Protein AF-A0A1W9UXM3-F1 (afdb_monomer_lite)

pLDDT: mean 88.88, std 8.88, range [49.41, 97.19]

Sequence (225 aa):
MLKLVVEAPDMARVTALTSLARPGMDYAFFQMLTEQIEKTSGAAREQLIERRNTILRLVEEIDEITKQRAELAEQNLEALLKAEDIPQALKANINAVDDFFVHALEQALSAAQEADDTDDNERLEKLMQVMAVIQELSAPPELAVIEKFIEQVDDEGKLDEVIAAHGEEITPELIDYMTRFLGSAEESLDRLSEEQKAQHMKFQEELLKVYQAVLRFSMKREMGA

Structure (mmCIF, N/CA/C/O backbone):
data_AF-A0A1W9UXM3-F1
#
_entry.id   AF-A0A1W9UXM3-F1
#
loop_
_atom_site.group_PDB
_atom_site.id
_atom_site.type_symbol
_atom_site.label_atom_id
_atom_site.label_alt_id
_atom_site.label_comp_id
_atom_site.label_asym_id
_atom_site.label_entity_id
_atom_site.label_seq_id
_atom_site.pdbx_PDB_ins_code
_atom_site.Cartn_x
_atom_site.Cartn_y
_atom_site.Cartn_z
_atom_site.occupancy
_atom_site.B_iso_or_equiv
_atom_site.auth_seq_id
_atom_site.auth_comp_id
_atom_site.auth_asym_id
_atom_site.auth_atom_id
_atom_site.pdbx_PDB_model_num
ATOM 1 N N . MET A 1 1 ? -13.491 11.707 17.341 1.00 84.44 1 MET A N 1
ATOM 2 C CA . MET A 1 1 ? -14.245 10.455 17.122 1.00 84.44 1 MET A CA 1
ATOM 3 C C . MET A 1 1 ? -15.492 10.345 18.001 1.00 84.44 1 MET A C 1
ATOM 5 O O . MET A 1 1 ? -16.586 10.342 17.455 1.00 84.44 1 MET A O 1
ATOM 9 N N . LEU A 1 2 ? -15.363 10.344 19.338 1.00 89.88 2 LEU A N 1
ATOM 10 C CA . LEU A 1 2 ? -16.490 10.178 20.277 1.00 89.88 2 LEU A CA 1
ATOM 11 C C . LEU A 1 2 ? -17.722 11.042 19.963 1.00 89.88 2 LEU A C 1
ATOM 13 O O . LEU A 1 2 ? -18.831 10.524 19.879 1.00 89.88 2 LEU A O 1
ATOM 17 N N . LYS A 1 3 ? -17.518 12.344 19.734 1.00 92.00 3 LYS A N 1
ATOM 18 C CA . LYS A 1 3 ? -18.600 13.286 19.420 1.00 92.00 3 LYS A CA 1
ATOM 19 C C . LYS A 1 3 ? -19.443 12.839 18.216 1.00 92.00 3 LYS A C 1
ATOM 21 O O . LYS A 1 3 ? -20.662 12.867 18.293 1.00 92.00 3 LYS A O 1
ATOM 26 N N . LEU A 1 4 ? -18.804 12.347 17.152 1.00 91.25 4 LEU A N 1
ATOM 27 C CA . LEU A 1 4 ? -19.487 11.899 15.931 1.00 91.25 4 LEU A CA 1
ATOM 28 C C . LEU A 1 4 ? -20.382 10.679 16.178 1.00 91.25 4 LEU A C 1
ATOM 30 O O . LEU A 1 4 ? -21.442 10.562 15.575 1.00 91.25 4 LEU A O 1
ATOM 34 N N . VAL A 1 5 ? -19.961 9.780 17.068 1.00 90.75 5 VAL A N 1
ATOM 35 C CA . VAL A 1 5 ? -20.720 8.575 17.434 1.00 90.75 5 VAL A CA 1
ATOM 36 C C . VAL A 1 5 ? -21.906 8.916 18.337 1.00 90.75 5 VAL A C 1
ATOM 38 O O . VAL A 1 5 ? -22.998 8.373 18.156 1.00 90.75 5 VAL A O 1
ATOM 41 N N . VAL A 1 6 ? -21.695 9.821 19.297 1.00 91.12 6 VAL A N 1
ATOM 42 C CA . VAL A 1 6 ? -22.727 10.293 20.231 1.00 91.12 6 VAL A CA 1
ATOM 43 C C . VAL A 1 6 ? -23.806 11.093 19.499 1.00 91.12 6 VAL A C 1
ATOM 45 O O . VAL A 1 6 ? -24.989 10.887 19.744 1.00 91.12 6 VAL A O 1
ATOM 48 N N . GLU A 1 7 ? -23.409 11.969 18.575 1.00 93.44 7 GLU A N 1
ATOM 49 C CA . GLU A 1 7 ? -24.314 12.838 17.809 1.00 93.44 7 GLU A CA 1
ATOM 50 C C . GLU A 1 7 ? -24.879 12.171 16.544 1.00 93.44 7 GLU A C 1
ATOM 52 O O . GLU A 1 7 ? -25.658 12.787 15.817 1.00 93.44 7 GLU A O 1
ATOM 57 N N . ALA A 1 8 ? -24.500 10.923 16.247 1.00 93.38 8 ALA A N 1
ATOM 58 C CA . ALA A 1 8 ? -24.971 10.242 15.047 1.00 93.38 8 ALA A CA 1
ATOM 59 C C . ALA A 1 8 ? -26.510 10.095 15.069 1.00 93.38 8 ALA A C 1
ATOM 61 O O . ALA A 1 8 ? -27.053 9.554 16.037 1.00 93.38 8 ALA A O 1
ATOM 62 N N . PRO A 1 9 ? -27.222 10.510 14.004 1.00 92.19 9 PRO A N 1
ATOM 63 C CA . PRO A 1 9 ? -28.684 10.580 13.991 1.00 92.19 9 PRO A CA 1
ATOM 64 C C . PRO A 1 9 ? -29.365 9.215 14.147 1.00 92.19 9 PRO A C 1
ATOM 66 O O . PRO A 1 9 ? -30.472 9.141 14.669 1.00 92.19 9 PRO A O 1
ATOM 69 N N . ASP A 1 10 ? -28.697 8.135 13.740 1.00 94.56 10 ASP A N 1
ATOM 70 C CA . ASP A 1 10 ? -29.223 6.772 13.765 1.00 94.56 10 ASP A CA 1
ATOM 71 C C . ASP A 1 10 ? -28.095 5.724 13.876 1.00 94.56 10 ASP A C 1
ATOM 73 O O . ASP A 1 10 ? -26.900 6.043 13.850 1.00 94.56 10 ASP A O 1
ATOM 77 N N . MET A 1 11 ? -28.487 4.452 14.007 1.00 94.75 11 MET A N 1
ATOM 78 C CA . MET A 1 11 ? -27.567 3.311 14.091 1.00 94.75 11 MET A CA 1
ATOM 79 C C . MET A 1 11 ? -26.856 2.996 12.768 1.00 94.75 11 MET A C 1
ATOM 81 O O . MET A 1 11 ? -25.756 2.434 12.787 1.00 94.75 11 MET A O 1
ATOM 85 N N . ALA A 1 12 ? -27.426 3.382 11.622 1.00 94.94 12 ALA A N 1
ATOM 86 C CA . ALA A 1 12 ? -26.774 3.202 10.326 1.00 94.94 12 ALA A CA 1
ATOM 87 C C . ALA A 1 12 ? -25.536 4.103 10.224 1.00 94.94 12 ALA A C 1
ATOM 89 O O . ALA A 1 12 ? -24.463 3.647 9.827 1.00 94.94 12 ALA A O 1
ATOM 90 N N . ARG A 1 13 ? -25.636 5.354 10.693 1.00 95.06 13 ARG A N 1
ATOM 91 C CA . ARG A 1 13 ? -24.489 6.257 10.802 1.00 95.06 13 ARG A CA 1
ATOM 92 C C . ARG A 1 13 ? -23.438 5.718 11.767 1.00 95.06 13 ARG A C 1
ATOM 94 O O . ARG A 1 13 ? -22.257 5.817 11.455 1.00 95.06 13 ARG A O 1
ATOM 101 N N . VAL A 1 14 ? -23.832 5.149 12.907 1.00 95.81 14 VAL A N 1
ATOM 102 C CA . VAL A 1 14 ? -22.881 4.542 13.861 1.00 95.81 14 VAL A CA 1
ATOM 103 C C . VAL A 1 14 ? -22.123 3.388 13.220 1.00 95.81 14 VAL A C 1
ATOM 105 O O . VAL A 1 14 ? -20.902 3.322 13.342 1.00 95.81 14 VAL A O 1
ATOM 108 N N . THR A 1 15 ? -22.826 2.526 12.488 1.00 95.12 15 THR A N 1
ATOM 109 C CA . THR A 1 15 ? -22.224 1.406 11.756 1.00 95.12 15 THR A CA 1
ATOM 110 C C . THR A 1 15 ? -21.218 1.912 10.723 1.00 95.12 15 THR A C 1
ATOM 112 O O . THR A 1 15 ? -20.058 1.519 10.762 1.00 95.12 15 THR A O 1
ATOM 115 N N . ALA A 1 16 ? -21.614 2.869 9.878 1.00 93.44 16 ALA A N 1
ATOM 116 C CA . ALA A 1 16 ? -20.730 3.449 8.867 1.00 93.44 16 ALA A CA 1
ATOM 117 C C . ALA A 1 16 ? -19.491 4.131 9.479 1.00 93.44 16 ALA A C 1
ATOM 119 O O . ALA A 1 16 ? -18.377 3.947 8.995 1.00 93.44 16 ALA A O 1
ATOM 120 N N . LEU A 1 17 ? -19.667 4.892 10.566 1.00 94.56 17 LEU A N 1
ATOM 121 C CA . LEU A 1 17 ? -18.554 5.511 11.294 1.00 94.56 17 LEU A CA 1
ATOM 122 C C . LEU A 1 17 ? -17.609 4.463 11.894 1.00 94.56 17 LEU A C 1
ATOM 124 O O . LEU A 1 17 ? -16.403 4.692 11.925 1.00 94.56 17 LEU A O 1
ATOM 128 N N . THR A 1 18 ? -18.146 3.333 12.356 1.00 94.94 18 THR A N 1
ATOM 129 C CA . THR A 1 18 ? -17.350 2.229 12.905 1.00 94.94 18 THR A CA 1
ATOM 130 C C . THR A 1 18 ? -16.492 1.583 11.835 1.00 94.94 18 THR A C 1
ATOM 132 O O . THR A 1 18 ? -15.294 1.444 12.042 1.00 94.94 18 THR A O 1
ATOM 135 N N . SER A 1 19 ? -17.064 1.278 10.670 1.00 90.81 19 SER A N 1
ATOM 136 C CA . SER A 1 19 ? -16.316 0.685 9.559 1.00 90.81 19 SER A CA 1
ATOM 137 C C . SER A 1 19 ? -15.222 1.606 9.014 1.00 90.81 19 SER A C 1
ATOM 139 O O . SER A 1 19 ? -14.129 1.141 8.720 1.00 90.81 19 SER A O 1
ATOM 141 N N . LEU A 1 20 ? -15.488 2.911 8.901 1.00 91.25 20 LEU A N 1
ATOM 142 C CA . LEU A 1 20 ? -14.552 3.859 8.281 1.00 91.25 20 LEU A CA 1
ATOM 143 C C . LEU A 1 20 ? -13.438 4.335 9.214 1.00 91.25 20 LEU A C 1
ATOM 145 O O . LEU A 1 20 ? -12.340 4.640 8.764 1.00 91.25 20 LEU A O 1
ATOM 149 N N . ALA A 1 21 ? -13.726 4.458 10.507 1.00 91.69 21 ALA A N 1
ATOM 150 C CA . ALA A 1 21 ? -12.800 5.035 11.477 1.00 91.69 21 ALA A CA 1
ATOM 151 C C . ALA A 1 21 ? -12.468 4.045 12.594 1.00 91.69 21 ALA A C 1
ATOM 153 O O . ALA A 1 21 ? -12.214 4.427 13.740 1.00 91.69 21 ALA A O 1
ATOM 154 N N . ARG A 1 22 ? -12.439 2.763 12.225 1.00 92.44 22 ARG A N 1
ATOM 155 C CA . ARG A 1 22 ? -12.105 1.661 13.110 1.00 92.44 22 ARG A CA 1
ATOM 156 C C . ARG A 1 22 ? -10.774 1.839 13.863 1.00 92.44 22 ARG A C 1
ATOM 158 O O . ARG A 1 22 ? -10.787 1.615 15.074 1.00 92.44 22 ARG A O 1
ATOM 165 N N . PRO A 1 23 ? -9.669 2.305 13.239 1.00 91.00 23 PRO A N 1
ATOM 166 C CA . PRO A 1 23 ? -8.403 2.509 13.951 1.00 91.00 23 PRO A CA 1
ATOM 167 C C . PRO A 1 23 ? -8.496 3.480 15.139 1.00 91.00 23 PRO A C 1
ATOM 169 O O . PRO A 1 23 ? -7.692 3.406 16.058 1.00 91.00 23 PRO A O 1
ATOM 172 N N . GLY A 1 24 ? -9.486 4.383 15.148 1.00 90.81 24 GLY A N 1
ATOM 173 C CA . GLY A 1 24 ? -9.720 5.334 16.240 1.00 90.81 24 GLY A CA 1
ATOM 174 C C . GLY A 1 24 ? -10.672 4.836 17.334 1.00 90.81 24 GLY A C 1
ATOM 175 O O . GLY A 1 24 ? -11.073 5.631 18.185 1.00 90.81 24 GLY A O 1
ATOM 176 N N . MET A 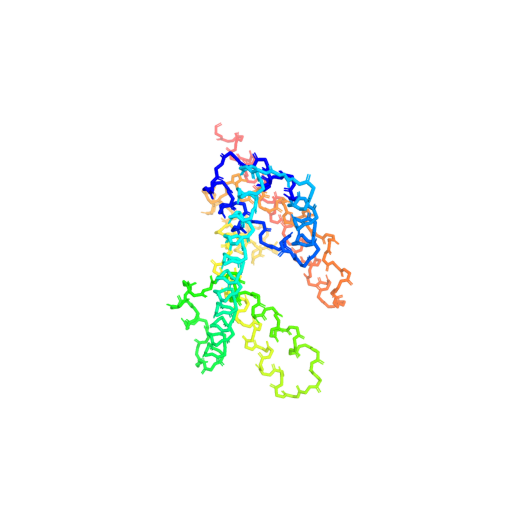1 25 ? -11.093 3.570 17.285 1.00 92.94 25 MET A N 1
ATOM 177 C CA . MET A 1 25 ? -11.976 2.929 18.265 1.00 92.94 25 MET A CA 1
ATOM 178 C C . MET A 1 25 ? -11.187 1.964 19.148 1.00 92.94 25 MET A C 1
ATOM 180 O O . MET A 1 25 ? -11.426 0.758 19.172 1.00 92.94 25 MET A O 1
ATOM 184 N N . ASP A 1 26 ? -10.207 2.525 19.842 1.00 93.56 26 ASP A N 1
ATOM 185 C CA . ASP A 1 26 ? -9.322 1.828 20.763 1.00 93.56 26 ASP A CA 1
ATOM 186 C C . ASP A 1 26 ? -9.891 1.787 22.195 1.00 93.56 26 ASP A C 1
ATOM 188 O O . ASP A 1 26 ? -11.014 2.218 22.482 1.00 93.56 26 ASP A O 1
ATOM 192 N N . TYR A 1 27 ? -9.094 1.274 23.131 1.00 93.12 27 TYR A N 1
ATOM 193 C CA . TYR A 1 27 ? -9.457 1.237 24.547 1.00 93.12 27 TYR A CA 1
ATOM 194 C C . TYR A 1 27 ? -9.823 2.625 25.103 1.00 93.12 27 TYR A C 1
ATOM 196 O O . TYR A 1 27 ? -10.803 2.759 25.842 1.00 93.12 27 TYR A O 1
ATOM 204 N N . ALA A 1 28 ? -9.081 3.670 24.721 1.00 94.31 28 ALA A N 1
ATOM 205 C CA . ALA A 1 28 ? -9.325 5.029 25.193 1.00 94.31 28 ALA A CA 1
ATOM 206 C C . ALA A 1 28 ? -10.681 5.557 24.701 1.00 94.31 28 ALA A C 1
ATOM 208 O O . ALA A 1 28 ? -11.439 6.140 25.480 1.00 94.31 28 ALA A O 1
ATOM 209 N N . PHE A 1 29 ? -11.045 5.286 23.445 1.00 96.56 29 PHE A N 1
ATOM 210 C CA . PHE A 1 29 ? -12.369 5.603 22.912 1.00 96.56 29 PHE A CA 1
ATOM 211 C C . PHE A 1 29 ? -13.494 4.966 23.743 1.00 96.56 29 PHE A C 1
ATOM 213 O O . PHE A 1 29 ? -14.447 5.656 24.124 1.00 96.56 29 PHE A O 1
ATOM 220 N N . PHE A 1 30 ? -13.386 3.673 24.063 1.00 96.12 30 PHE A N 1
ATOM 221 C CA . PHE A 1 30 ? -14.409 2.970 24.845 1.00 96.12 30 PHE A CA 1
ATOM 222 C C . PHE A 1 30 ? -14.482 3.439 26.297 1.00 96.12 30 PHE A C 1
ATOM 224 O O . PHE A 1 30 ? -15.580 3.490 26.866 1.00 96.12 30 PHE A O 1
ATOM 231 N N . GLN A 1 31 ? -13.353 3.837 26.883 1.00 96.31 31 GLN A N 1
ATOM 232 C CA . GLN A 1 31 ? -13.332 4.469 28.196 1.00 96.31 31 GLN A CA 1
ATOM 233 C C . GLN A 1 31 ? -14.121 5.784 28.174 1.00 96.31 31 GLN A C 1
ATOM 235 O O . GLN A 1 31 ? -15.047 5.960 28.965 1.00 96.31 31 GLN A O 1
ATOM 240 N N . MET A 1 32 ? -13.844 6.671 27.214 1.00 96.75 32 MET A N 1
ATOM 241 C CA . MET A 1 32 ? -14.556 7.949 27.112 1.00 96.75 32 MET A CA 1
ATOM 242 C C . MET A 1 32 ? -16.055 7.765 26.818 1.00 96.75 32 MET A C 1
ATOM 244 O O . MET A 1 32 ? -16.890 8.502 27.345 1.00 96.75 32 MET A O 1
ATOM 248 N N . LEU A 1 33 ? -16.421 6.777 25.994 1.00 95.94 33 LEU A N 1
ATOM 249 C CA . LEU A 1 33 ? -17.823 6.441 25.734 1.00 95.94 33 LEU A CA 1
ATOM 250 C C . LEU A 1 33 ? -18.525 5.931 26.999 1.00 95.94 33 LEU A C 1
ATOM 252 O O . LEU A 1 33 ? -19.677 6.285 27.249 1.00 95.94 33 LEU A O 1
ATOM 256 N N . THR A 1 34 ? -17.827 5.149 27.820 1.00 96.38 34 THR A N 1
ATOM 257 C CA . THR A 1 34 ? -18.344 4.667 29.106 1.00 96.38 34 THR A CA 1
ATOM 258 C C . THR A 1 34 ? -18.573 5.822 30.078 1.00 96.38 34 THR A C 1
ATOM 260 O O . THR A 1 34 ? -19.667 5.939 30.628 1.00 96.38 34 THR A O 1
ATOM 263 N N . GLU A 1 35 ? -17.619 6.744 30.206 1.00 96.81 35 GLU A N 1
ATOM 264 C CA . GLU A 1 35 ? -17.790 7.950 31.025 1.00 96.81 35 GLU A CA 1
ATOM 265 C C . GLU A 1 35 ? -18.978 8.809 30.558 1.00 96.81 35 GLU A C 1
ATOM 267 O O . GLU A 1 35 ? -19.715 9.370 31.372 1.00 96.81 35 GLU A O 1
ATOM 272 N N . GLN A 1 36 ? -19.197 8.915 29.243 1.00 95.44 36 GLN A N 1
ATOM 273 C CA . GLN A 1 36 ? -20.341 9.641 28.690 1.00 95.44 36 GLN A CA 1
ATOM 274 C C . GLN A 1 36 ? -21.674 8.953 29.026 1.00 95.44 36 GLN A C 1
ATOM 276 O O . GLN A 1 36 ? -22.654 9.631 29.345 1.00 95.44 36 GLN A O 1
ATOM 281 N N . ILE A 1 37 ? -21.717 7.618 28.986 1.00 96.44 37 ILE A N 1
ATOM 282 C CA . ILE A 1 37 ? -22.884 6.823 29.392 1.00 96.44 37 ILE A CA 1
ATOM 283 C C . ILE A 1 37 ? -23.204 7.054 30.872 1.00 96.44 37 ILE A C 1
ATOM 285 O O . ILE A 1 37 ? -24.370 7.229 31.215 1.00 96.44 37 ILE A O 1
ATOM 289 N N . GLU A 1 38 ? -22.197 7.079 31.746 1.00 96.06 38 GLU A N 1
ATOM 290 C CA . GLU A 1 38 ? -22.381 7.298 33.188 1.00 96.06 38 GLU A CA 1
ATOM 291 C C . GLU A 1 38 ? -22.916 8.696 33.518 1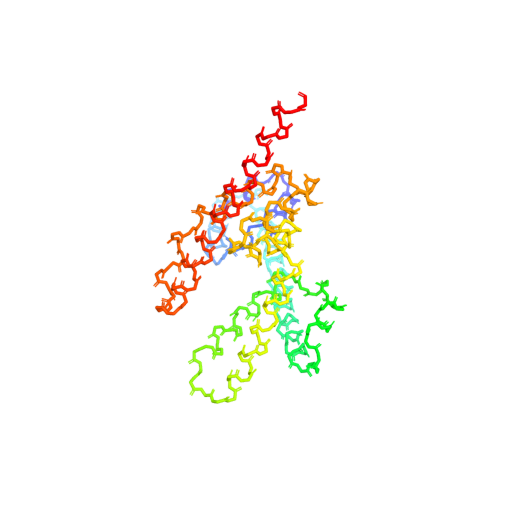.00 96.06 38 GLU A C 1
ATOM 293 O O . GLU A 1 38 ? -23.719 8.853 34.436 1.00 96.06 38 GLU A O 1
ATOM 298 N N . LYS A 1 39 ? -22.526 9.705 32.731 1.00 95.88 39 LYS A N 1
ATOM 299 C CA . LYS A 1 39 ? -23.012 11.091 32.854 1.00 95.88 39 LYS A CA 1
ATOM 300 C C . LYS A 1 39 ? -24.406 11.306 32.248 1.00 95.88 39 LYS A C 1
ATOM 302 O O . LYS A 1 39 ? -24.981 12.380 32.413 1.00 95.88 39 LYS A O 1
ATOM 307 N N . THR A 1 40 ? -24.953 10.312 31.546 1.00 95.31 40 THR A N 1
ATOM 308 C CA . THR A 1 40 ? -26.245 10.388 30.845 1.00 95.31 40 THR A CA 1
ATOM 309 C C . THR A 1 40 ? -27.298 9.541 31.568 1.00 95.31 40 THR A C 1
ATOM 311 O O . THR A 1 40 ? -26.983 8.571 32.251 1.00 95.31 40 THR A O 1
ATOM 314 N N . SER A 1 41 ? -28.581 9.887 31.458 1.00 94.31 41 SER A N 1
ATOM 315 C CA . SER A 1 41 ? -29.682 9.161 32.115 1.00 94.31 41 SER A CA 1
ATOM 316 C C . SER A 1 41 ? -30.895 8.991 31.197 1.00 94.31 41 SER A C 1
ATOM 318 O O . SER A 1 41 ? -31.027 9.689 30.193 1.00 94.31 41 SER A O 1
ATOM 320 N N . GLY A 1 42 ? -31.783 8.053 31.541 1.00 94.69 42 GLY A N 1
ATOM 321 C CA . GLY A 1 42 ? -33.008 7.767 30.784 1.00 94.69 42 GLY A CA 1
ATOM 322 C C . GLY A 1 42 ? -32.749 7.195 29.386 1.00 94.69 42 GLY A C 1
ATOM 323 O O . GLY A 1 42 ? -31.724 6.558 29.149 1.00 94.69 42 GLY A O 1
ATOM 324 N N . ALA A 1 43 ? -33.662 7.459 28.448 1.00 92.25 43 ALA A N 1
ATOM 325 C CA . ALA A 1 43 ? -33.616 6.918 27.084 1.00 92.25 43 ALA A CA 1
ATOM 326 C C . ALA A 1 43 ? -32.311 7.245 26.330 1.00 92.25 43 ALA A C 1
ATOM 328 O O . ALA A 1 43 ? -31.809 6.427 25.565 1.00 92.25 43 ALA A O 1
ATOM 329 N N . ALA A 1 44 ? -31.712 8.414 26.582 1.00 92.44 44 ALA A N 1
ATOM 330 C CA . ALA A 1 44 ? -30.430 8.783 25.980 1.00 92.44 44 ALA A CA 1
ATOM 331 C C . ALA A 1 44 ? -29.281 7.870 26.451 1.00 92.44 44 ALA A C 1
ATOM 333 O O . ALA A 1 44 ? -28.388 7.540 25.673 1.00 92.44 44 ALA A O 1
ATOM 334 N N . ARG A 1 45 ? -29.315 7.414 27.712 1.00 95.88 45 ARG A N 1
ATOM 335 C CA . ARG A 1 45 ? -28.335 6.456 28.243 1.00 95.88 45 ARG A CA 1
ATOM 336 C C . ARG A 1 45 ? -28.483 5.097 27.566 1.00 95.88 45 ARG A C 1
ATOM 338 O O . ARG A 1 45 ? -27.480 4.500 27.189 1.00 95.88 45 ARG A O 1
ATOM 345 N N . GLU A 1 46 ? -29.716 4.627 27.404 1.00 95.88 46 GLU A N 1
ATOM 346 C CA . GLU A 1 46 ? -30.015 3.353 26.739 1.00 95.88 46 GLU A CA 1
ATOM 347 C C . GLU A 1 46 ? -29.528 3.356 25.285 1.00 95.88 46 GLU A C 1
ATOM 349 O O . GLU A 1 46 ? -28.834 2.427 24.875 1.00 95.88 46 GLU A O 1
ATOM 354 N N . GLN A 1 47 ? -29.764 4.448 24.550 1.00 94.38 47 GLN A N 1
ATOM 355 C CA . GLN A 1 47 ? -29.248 4.618 23.188 1.00 94.38 47 GLN A CA 1
ATOM 356 C C . GLN A 1 47 ? -27.716 4.571 23.127 1.00 94.38 47 GLN A C 1
ATOM 358 O O . GLN A 1 47 ? -27.151 3.943 22.236 1.00 94.38 47 GLN A O 1
ATOM 363 N N . LEU A 1 48 ? -27.010 5.216 24.061 1.00 96.50 48 LEU A N 1
ATOM 364 C CA . LEU A 1 48 ? -25.543 5.167 24.086 1.00 96.50 48 LEU A CA 1
ATOM 365 C C . LEU A 1 48 ? -25.007 3.767 24.421 1.00 96.50 48 LEU A C 1
ATOM 367 O O . LEU A 1 48 ? -23.981 3.361 23.873 1.00 96.50 48 LEU A O 1
ATOM 371 N N . ILE A 1 49 ? -25.702 3.015 25.279 1.00 96.81 49 ILE A N 1
ATOM 372 C CA . ILE A 1 49 ? -25.366 1.617 25.581 1.00 96.81 49 ILE A CA 1
ATOM 373 C C . ILE A 1 49 ? -25.544 0.742 24.335 1.00 96.81 49 ILE A C 1
ATOM 375 O O . ILE A 1 49 ? -24.654 -0.046 24.014 1.00 96.81 49 ILE A O 1
ATOM 379 N N . GLU A 1 50 ? -26.649 0.902 23.606 1.00 96.44 50 GLU A N 1
ATOM 380 C CA . GLU A 1 50 ? -26.907 0.180 22.354 1.00 96.44 50 GLU A CA 1
ATOM 381 C C . GLU A 1 50 ? -25.831 0.471 21.299 1.00 96.44 50 GLU A C 1
ATOM 383 O O . GLU A 1 50 ? -25.287 -0.450 20.678 1.00 96.44 50 GLU A O 1
ATOM 388 N N . ARG A 1 51 ? -25.452 1.747 21.156 1.00 96.69 51 ARG A N 1
ATOM 389 C CA . ARG A 1 51 ? -24.355 2.173 20.278 1.00 96.69 51 ARG A CA 1
ATOM 390 C C . ARG A 1 51 ? -23.046 1.513 20.669 1.00 96.69 51 ARG A C 1
ATOM 392 O O . ARG A 1 51 ? -22.418 0.904 19.813 1.00 96.69 51 ARG A O 1
ATOM 399 N N . ARG A 1 52 ? -22.656 1.569 21.948 1.00 97.19 52 ARG A N 1
ATOM 400 C CA . ARG A 1 52 ? -21.428 0.926 22.443 1.00 97.19 52 ARG A CA 1
ATOM 401 C C . ARG A 1 52 ? -21.400 -0.563 22.111 1.00 97.19 52 ARG A C 1
ATOM 403 O O . ARG A 1 52 ? -20.397 -1.039 21.596 1.00 97.19 52 ARG A O 1
ATOM 410 N N . ASN A 1 53 ? -22.485 -1.283 22.388 1.00 96.50 53 ASN A N 1
ATOM 411 C CA . ASN A 1 53 ? -22.554 -2.723 22.137 1.00 96.50 53 ASN A CA 1
ATOM 412 C C . ASN A 1 53 ? -22.451 -3.035 20.635 1.00 96.50 53 ASN A C 1
ATOM 414 O O . ASN A 1 53 ? -21.778 -3.983 20.243 1.00 96.50 53 ASN A O 1
ATOM 418 N N . THR A 1 54 ? -23.079 -2.213 19.792 1.00 95.69 54 THR A N 1
ATOM 419 C CA . THR A 1 54 ? -22.976 -2.345 18.333 1.00 95.69 54 THR A CA 1
ATOM 420 C C . THR A 1 54 ? -21.560 -2.080 17.844 1.00 95.69 54 THR A C 1
ATOM 422 O O . THR A 1 54 ? -21.049 -2.843 17.033 1.00 95.69 54 THR A O 1
ATOM 425 N N . ILE A 1 55 ? -20.921 -1.030 18.359 1.00 96.50 55 ILE A N 1
ATOM 426 C CA . ILE A 1 55 ? -19.549 -0.678 18.002 1.00 96.50 55 ILE A CA 1
ATOM 427 C C . ILE A 1 55 ? -18.595 -1.795 18.415 1.00 96.50 55 ILE A C 1
ATOM 429 O O . ILE A 1 55 ? -17.808 -2.210 17.583 1.00 96.50 55 ILE A O 1
ATOM 433 N N . LEU A 1 56 ? -18.697 -2.324 19.642 1.00 95.94 56 LEU A N 1
ATOM 434 C CA . LEU A 1 56 ? -17.864 -3.445 20.104 1.00 95.94 56 LEU A CA 1
ATOM 435 C C . LEU A 1 56 ? -17.967 -4.653 19.169 1.00 95.94 56 LEU A C 1
ATOM 437 O O . LEU A 1 56 ? -16.951 -5.143 18.693 1.00 95.94 56 LEU A O 1
ATOM 441 N N . ARG A 1 57 ? -19.192 -5.069 18.829 1.00 95.88 57 ARG A N 1
ATOM 442 C CA . ARG A 1 57 ? -19.419 -6.190 17.909 1.00 95.88 57 ARG A CA 1
ATOM 443 C C . ARG A 1 57 ? -18.804 -5.944 16.529 1.00 95.88 57 ARG A C 1
ATOM 445 O O . ARG A 1 57 ? -18.172 -6.832 15.975 1.00 95.88 57 ARG A O 1
ATOM 452 N N . LEU A 1 58 ? -19.007 -4.753 15.964 1.00 95.94 58 LEU A N 1
ATOM 453 C CA . LEU A 1 58 ? -18.458 -4.404 14.650 1.00 95.94 58 LEU A CA 1
ATOM 454 C C . LEU A 1 58 ? -16.932 -4.293 14.680 1.00 95.94 58 LEU A C 1
ATOM 456 O O . LEU A 1 58 ? -16.274 -4.669 13.722 1.00 95.94 58 LEU A O 1
ATOM 460 N N . VAL A 1 59 ? -16.373 -3.777 15.773 1.00 95.38 59 VAL A N 1
ATOM 461 C CA . VAL A 1 59 ? -14.932 -3.703 16.012 1.00 95.38 59 VAL A CA 1
ATOM 462 C C . VAL A 1 59 ? -14.326 -5.102 15.969 1.00 95.38 59 VAL A C 1
ATOM 464 O O . VAL A 1 59 ? -13.404 -5.310 15.185 1.00 95.38 59 VAL A O 1
ATOM 467 N N . GLU A 1 60 ? -14.892 -6.046 16.722 1.00 95.12 60 GLU A N 1
ATOM 468 C CA . GLU A 1 60 ? -14.467 -7.451 16.738 1.00 95.12 60 GLU A CA 1
ATOM 469 C C . GLU A 1 60 ? -14.594 -8.108 15.353 1.00 95.12 60 GLU A C 1
ATOM 471 O O . GLU A 1 60 ? -13.664 -8.762 14.892 1.00 95.12 60 GLU A O 1
ATOM 476 N N . GLU A 1 61 ? -15.713 -7.895 14.655 1.00 95.38 61 GLU A N 1
ATOM 477 C CA . GLU A 1 61 ? -15.950 -8.443 13.312 1.00 95.38 61 GLU A CA 1
ATOM 478 C C . GLU A 1 61 ? -14.939 -7.912 12.285 1.00 95.38 61 GLU A C 1
ATOM 480 O O . GLU A 1 61 ? -14.363 -8.682 11.518 1.00 95.38 61 GLU A O 1
ATOM 485 N N . ILE A 1 62 ? -14.679 -6.601 12.293 1.00 94.50 62 ILE A N 1
ATOM 486 C CA . ILE A 1 62 ? -13.697 -5.980 11.398 1.00 94.50 62 ILE A CA 1
ATOM 487 C C . ILE A 1 62 ? -12.284 -6.469 11.721 1.00 94.50 62 ILE A C 1
ATOM 489 O O . ILE A 1 62 ? -11.521 -6.724 10.792 1.00 94.50 62 ILE A O 1
ATOM 493 N N . ASP A 1 63 ? -11.930 -6.609 13.002 1.00 94.50 63 ASP A N 1
ATOM 494 C CA . ASP A 1 63 ? -10.621 -7.140 13.404 1.00 94.50 63 ASP A CA 1
ATOM 495 C C . ASP A 1 63 ? -10.402 -8.543 12.874 1.00 94.50 63 ASP A C 1
ATOM 497 O O . ASP A 1 63 ? -9.365 -8.822 12.277 1.00 94.50 63 ASP A O 1
ATOM 501 N N . GLU A 1 64 ? -11.389 -9.411 13.068 1.00 95.81 64 GLU A N 1
ATOM 502 C CA . GLU A 1 64 ? -11.291 -10.801 12.656 1.00 95.81 64 GLU A CA 1
ATOM 503 C C . GLU A 1 64 ? -11.155 -10.910 11.133 1.00 95.81 64 GLU A C 1
ATOM 505 O O . GLU A 1 64 ? -10.266 -11.601 10.640 1.00 95.81 64 GLU A O 1
ATOM 510 N N . ILE A 1 65 ? -11.961 -10.159 10.374 1.00 93.44 65 ILE A N 1
ATOM 511 C CA . ILE A 1 65 ? -11.853 -10.118 8.909 1.00 93.44 65 ILE A CA 1
ATOM 512 C C . ILE A 1 65 ? -10.485 -9.579 8.480 1.00 93.44 65 ILE A C 1
ATOM 514 O O . ILE A 1 65 ? -9.848 -10.153 7.601 1.00 93.44 65 ILE A O 1
ATOM 518 N N . THR A 1 66 ? -10.017 -8.492 9.095 1.00 92.81 66 THR A N 1
ATOM 519 C CA . THR A 1 66 ? -8.720 -7.876 8.771 1.00 92.81 66 THR A CA 1
ATOM 520 C C . THR A 1 66 ? -7.581 -8.859 9.017 1.00 92.81 66 THR A C 1
ATOM 522 O O . THR A 1 66 ? -6.716 -9.029 8.160 1.00 92.81 66 THR A O 1
ATOM 525 N N . LYS A 1 67 ? -7.618 -9.564 10.150 1.00 93.94 67 LYS A N 1
ATOM 526 C CA . LYS A 1 67 ? -6.641 -10.591 10.501 1.00 93.94 67 LYS A CA 1
ATOM 527 C C . LYS A 1 67 ? -6.655 -11.747 9.502 1.00 93.94 67 LYS A C 1
ATOM 529 O O . LYS A 1 67 ? -5.605 -12.103 8.980 1.00 93.94 67 LYS A O 1
ATOM 534 N N . GLN A 1 68 ? -7.830 -12.285 9.176 1.00 95.75 68 GLN A N 1
ATOM 535 C CA . GLN A 1 68 ? -7.961 -13.367 8.193 1.00 95.75 68 GLN A CA 1
ATOM 536 C C . GLN A 1 68 ? -7.447 -12.956 6.809 1.00 95.75 68 GLN A C 1
ATOM 538 O O . GLN A 1 68 ? -6.849 -13.762 6.101 1.00 95.75 68 GLN A O 1
ATOM 543 N N . ARG A 1 69 ? -7.670 -11.699 6.411 1.00 94.88 69 ARG A N 1
ATOM 544 C CA . ARG A 1 69 ? -7.192 -11.157 5.133 1.00 94.88 69 ARG A CA 1
ATOM 545 C C . ARG A 1 69 ? -5.674 -11.006 5.114 1.00 94.88 69 ARG A C 1
ATOM 547 O O . ARG A 1 69 ? -5.070 -11.371 4.111 1.00 94.88 69 ARG A O 1
ATOM 554 N N . ALA A 1 70 ? -5.072 -10.548 6.211 1.00 93.75 70 ALA A N 1
ATOM 555 C CA . ALA A 1 70 ? -3.620 -10.497 6.361 1.00 93.75 70 ALA A CA 1
ATOM 556 C C . ALA A 1 70 ? -2.994 -11.902 6.306 1.00 93.75 70 ALA A C 1
ATOM 558 O O . ALA A 1 70 ? -2.093 -12.140 5.509 1.00 93.75 70 ALA A O 1
ATOM 559 N N . GLU A 1 71 ? -3.538 -12.865 7.056 1.00 95.75 71 GLU A N 1
ATOM 560 C CA . GLU A 1 71 ? -3.059 -14.255 7.043 1.00 95.75 71 GLU A CA 1
ATOM 561 C C . GLU A 1 71 ? -3.188 -14.897 5.652 1.00 95.75 71 GLU A C 1
ATOM 563 O O . GLU A 1 71 ? -2.291 -15.608 5.199 1.00 95.75 71 GLU A O 1
ATOM 568 N N . LEU A 1 72 ? -4.295 -14.643 4.947 1.00 95.06 72 LEU A N 1
ATOM 569 C CA . LEU A 1 72 ? -4.487 -15.131 3.583 1.00 95.06 72 LEU A CA 1
ATOM 570 C C . LEU A 1 72 ? -3.497 -14.488 2.602 1.00 95.06 72 LEU A C 1
ATOM 572 O O . LEU A 1 72 ? -2.991 -15.173 1.716 1.00 95.06 72 LEU A O 1
ATOM 576 N N . ALA A 1 73 ? -3.215 -13.194 2.749 1.00 95.88 73 ALA A N 1
ATOM 577 C CA . ALA A 1 73 ? -2.238 -12.489 1.927 1.00 95.88 73 ALA A CA 1
ATOM 578 C C . ALA A 1 73 ? -0.825 -13.064 2.102 1.00 95.88 73 ALA A C 1
ATOM 580 O O . ALA A 1 73 ? -0.166 -13.363 1.106 1.00 95.88 73 ALA A O 1
ATOM 581 N N . GLU A 1 74 ? -0.399 -13.310 3.343 1.00 95.31 74 GLU A N 1
ATOM 582 C CA . GLU A 1 74 ? 0.869 -13.985 3.643 1.00 95.31 74 GLU A CA 1
ATOM 583 C C . GLU A 1 74 ? 0.923 -15.386 3.017 1.00 95.31 74 GLU A C 1
ATOM 585 O O . GLU A 1 74 ? 1.892 -15.738 2.347 1.00 95.31 74 GLU A O 1
ATOM 590 N N . GLN A 1 75 ? -0.143 -16.179 3.158 1.00 95.25 75 GLN A N 1
ATOM 591 C CA . GLN A 1 75 ? -0.217 -17.517 2.559 1.00 95.25 75 GLN A CA 1
ATOM 592 C C . GLN A 1 75 ? -0.147 -17.482 1.030 1.00 95.25 75 GLN A C 1
ATOM 594 O O . GLN A 1 75 ? 0.524 -18.322 0.425 1.00 95.25 75 GLN A O 1
ATOM 599 N N . ASN A 1 76 ? -0.824 -16.521 0.400 1.00 94.94 76 ASN A N 1
ATOM 600 C CA . ASN A 1 76 ? -0.790 -16.337 -1.047 1.00 94.94 76 ASN A CA 1
ATOM 601 C C . ASN A 1 76 ? 0.611 -15.949 -1.522 1.00 94.94 76 ASN A C 1
ATOM 603 O O . ASN A 1 76 ? 1.075 -16.483 -2.529 1.00 94.94 76 ASN A O 1
ATOM 607 N N . LEU A 1 77 ? 1.298 -15.066 -0.792 1.00 95.88 77 LEU A N 1
ATOM 608 C CA . LEU A 1 77 ? 2.680 -14.700 -1.084 1.00 95.88 77 LEU A CA 1
ATOM 609 C C . LEU A 1 77 ? 3.604 -15.920 -0.973 1.00 95.88 77 LEU A C 1
ATOM 611 O O . LEU A 1 77 ? 4.337 -16.220 -1.911 1.00 95.88 77 LEU A O 1
ATOM 615 N N . GLU A 1 78 ? 3.515 -16.691 0.112 1.00 94.62 78 GLU A N 1
ATOM 616 C CA . GLU A 1 78 ? 4.307 -17.917 0.284 1.00 94.62 78 GLU A CA 1
ATOM 617 C C . GLU A 1 78 ? 4.029 -18.974 -0.790 1.00 94.62 78 GLU A C 1
ATOM 619 O O . GLU A 1 78 ? 4.927 -19.718 -1.193 1.00 94.62 78 GLU A O 1
ATOM 624 N N . ALA A 1 79 ? 2.783 -19.080 -1.252 1.00 94.31 79 ALA A N 1
ATOM 625 C CA . ALA A 1 79 ? 2.428 -19.961 -2.356 1.00 94.31 79 ALA A CA 1
ATOM 626 C C . ALA A 1 79 ? 3.027 -19.467 -3.680 1.00 94.31 79 ALA A C 1
ATOM 628 O O . ALA A 1 79 ? 3.556 -20.275 -4.444 1.00 94.31 79 ALA A O 1
ATOM 629 N N . LEU A 1 80 ? 2.993 -18.154 -3.930 1.00 95.06 80 LEU A N 1
ATOM 630 C CA . LEU A 1 80 ? 3.562 -17.539 -5.126 1.00 95.06 80 LEU A CA 1
ATOM 631 C C . LEU A 1 80 ? 5.080 -17.736 -5.198 1.00 95.06 80 LEU A C 1
ATOM 633 O O . LEU A 1 80 ? 5.587 -18.111 -6.249 1.00 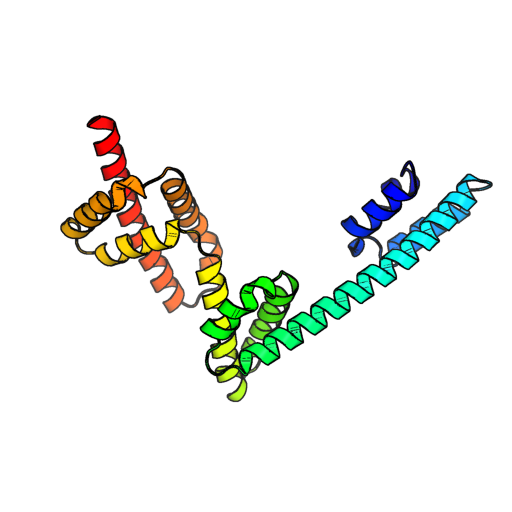95.06 80 LEU A O 1
ATOM 637 N N . LEU A 1 81 ? 5.801 -17.566 -4.086 1.00 93.50 81 LEU A N 1
ATOM 638 C CA . LEU A 1 81 ? 7.262 -17.731 -4.033 1.00 93.50 81 LEU A CA 1
ATOM 639 C C . LEU A 1 81 ? 7.735 -19.170 -4.313 1.00 93.50 81 LEU A C 1
ATOM 641 O O . LEU A 1 81 ? 8.915 -19.394 -4.585 1.00 93.50 81 LEU A O 1
ATOM 645 N N . LYS A 1 82 ? 6.826 -20.152 -4.251 1.00 93.88 82 LYS A N 1
ATOM 646 C CA . LYS A 1 82 ? 7.085 -21.558 -4.605 1.00 93.88 82 LYS A CA 1
ATOM 647 C C . LYS A 1 82 ? 6.810 -21.866 -6.078 1.00 93.88 82 LYS A C 1
ATOM 649 O O . LYS A 1 82 ? 7.075 -22.987 -6.506 1.00 93.88 82 LYS A O 1
ATOM 654 N N . ALA A 1 83 ? 6.246 -20.925 -6.834 1.00 94.25 83 ALA A N 1
ATOM 655 C CA . ALA A 1 83 ? 6.005 -21.106 -8.256 1.00 94.25 83 ALA A CA 1
ATOM 656 C C . ALA A 1 83 ? 7.332 -21.147 -9.028 1.00 94.25 83 ALA A C 1
ATOM 658 O O . ALA A 1 83 ? 8.266 -20.412 -8.718 1.00 94.25 83 ALA A O 1
ATOM 659 N N . GLU A 1 84 ? 7.395 -21.989 -10.061 1.00 90.38 84 GLU A N 1
ATOM 660 C CA . GLU A 1 84 ? 8.543 -22.031 -10.977 1.00 90.38 84 GLU A CA 1
ATOM 661 C C . GLU A 1 84 ? 8.640 -20.746 -11.817 1.00 90.38 84 GLU A C 1
ATOM 663 O O . GLU A 1 84 ? 9.735 -20.250 -12.065 1.00 90.38 84 GLU A O 1
ATOM 668 N N . ASP A 1 85 ? 7.489 -20.190 -12.214 1.00 94.19 85 ASP A N 1
ATOM 669 C CA . ASP A 1 85 ? 7.366 -18.926 -12.945 1.00 94.19 85 ASP A CA 1
ATOM 670 C C . ASP A 1 85 ? 6.495 -17.950 -12.138 1.00 94.19 85 ASP A C 1
ATOM 672 O O . ASP A 1 85 ? 5.262 -17.945 -12.225 1.00 94.19 85 ASP A O 1
ATOM 676 N N . ILE A 1 86 ? 7.156 -17.146 -11.302 1.00 93.12 86 ILE A N 1
ATOM 677 C CA . ILE A 1 86 ? 6.520 -16.112 -10.475 1.00 93.12 86 ILE A CA 1
ATOM 678 C C . ILE A 1 86 ? 5.778 -15.075 -11.338 1.00 93.12 86 ILE A C 1
ATOM 680 O O . ILE A 1 86 ? 4.603 -14.825 -11.050 1.00 93.12 86 ILE A O 1
ATOM 684 N N . PRO A 1 87 ? 6.382 -14.485 -12.395 1.00 92.25 87 PRO A N 1
ATOM 685 C CA . PRO A 1 87 ? 5.682 -13.536 -13.257 1.00 92.25 87 PRO A CA 1
ATOM 686 C C . PRO A 1 87 ? 4.373 -14.081 -13.832 1.00 92.25 87 PRO A C 1
ATOM 688 O O . PRO A 1 87 ? 3.342 -13.405 -13.775 1.00 92.25 87 PRO A O 1
ATOM 691 N N . GLN A 1 88 ? 4.381 -15.305 -14.361 1.00 93.62 88 GLN A N 1
ATOM 692 C CA . GLN A 1 88 ? 3.185 -15.921 -14.925 1.00 93.62 88 GLN A CA 1
ATOM 693 C C . GLN A 1 88 ? 2.147 -16.240 -13.843 1.00 93.62 88 GLN A C 1
ATOM 695 O O . GLN A 1 88 ? 0.960 -15.955 -14.032 1.00 93.62 88 GLN A O 1
ATOM 700 N N . ALA A 1 89 ? 2.576 -16.803 -12.710 1.00 94.38 89 ALA A N 1
ATOM 701 C CA . ALA A 1 89 ? 1.691 -17.139 -11.599 1.00 94.38 89 ALA A CA 1
ATOM 702 C C . ALA A 1 89 ? 1.007 -15.894 -11.016 1.00 94.38 89 ALA A C 1
ATOM 704 O O . ALA A 1 89 ? -0.196 -15.925 -10.744 1.00 94.38 89 ALA A O 1
ATOM 705 N N . LEU A 1 90 ? 1.736 -14.785 -10.892 1.00 93.44 90 LEU A N 1
ATOM 706 C CA . LEU A 1 90 ? 1.196 -13.509 -10.436 1.00 93.44 90 LEU A CA 1
ATOM 707 C C . LEU A 1 90 ? 0.208 -12.924 -11.452 1.00 93.44 90 LEU A C 1
ATOM 709 O O . LEU A 1 90 ? -0.909 -12.578 -11.077 1.00 93.44 90 LEU A O 1
ATOM 713 N N . LYS A 1 91 ? 0.561 -12.886 -12.747 1.00 91.00 91 LYS A N 1
ATOM 714 C CA . LYS A 1 91 ? -0.333 -12.407 -13.823 1.00 91.00 91 LYS A CA 1
ATOM 715 C C . LYS A 1 91 ? -1.642 -13.207 -13.872 1.00 91.00 91 LYS A C 1
ATOM 717 O O . LYS A 1 91 ? -2.712 -12.627 -14.047 1.00 91.00 91 LYS A O 1
ATOM 722 N N . ALA A 1 92 ? -1.583 -14.522 -13.658 1.00 91.81 92 ALA A N 1
ATOM 723 C CA . ALA A 1 92 ? -2.765 -15.385 -13.598 1.00 91.81 92 ALA A CA 1
ATOM 724 C C . ALA A 1 92 ? -3.651 -15.135 -12.361 1.00 91.81 92 ALA A C 1
ATOM 726 O O . ALA A 1 92 ? -4.851 -15.406 -12.404 1.00 91.81 92 ALA A O 1
ATOM 727 N N . ASN A 1 93 ? -3.078 -14.605 -11.277 1.00 90.62 93 ASN A N 1
ATOM 728 C CA . ASN A 1 93 ? -3.753 -14.370 -10.001 1.00 90.62 93 ASN A CA 1
ATOM 729 C C . ASN A 1 93 ? -3.780 -12.885 -9.617 1.00 90.62 93 ASN A C 1
ATOM 731 O O . ASN A 1 93 ? -3.872 -12.560 -8.438 1.00 90.62 93 ASN A O 1
ATOM 735 N N . ILE A 1 94 ? -3.746 -11.975 -10.594 1.00 88.44 94 ILE A N 1
ATOM 736 C CA . ILE A 1 94 ? -3.622 -10.532 -10.336 1.00 88.44 94 ILE A CA 1
ATOM 737 C C . ILE A 1 94 ? -4.749 -9.978 -9.452 1.00 88.44 94 ILE A C 1
ATOM 739 O O . ILE A 1 94 ? -4.537 -9.063 -8.670 1.00 88.44 94 ILE A O 1
ATOM 743 N N . ASN A 1 95 ? -5.933 -10.595 -9.493 1.00 88.38 95 ASN A N 1
ATOM 744 C CA . ASN A 1 95 ? -7.065 -10.225 -8.638 1.00 88.38 95 ASN A CA 1
ATOM 745 C C . ASN A 1 95 ? -6.827 -10.498 -7.140 1.00 88.38 95 ASN A C 1
ATOM 747 O O . ASN A 1 95 ? -7.584 -10.001 -6.311 1.00 88.38 95 ASN A O 1
ATOM 751 N N . ALA A 1 96 ? -5.835 -11.324 -6.794 1.00 86.69 96 ALA A N 1
ATOM 752 C CA . ALA A 1 96 ? -5.417 -11.571 -5.417 1.00 86.69 96 ALA A CA 1
ATOM 753 C C . ALA A 1 96 ? -4.400 -10.532 -4.912 1.00 86.69 96 ALA A C 1
ATOM 755 O O . ALA A 1 96 ? -4.060 -10.554 -3.732 1.00 86.69 96 ALA A O 1
ATOM 756 N N . VAL A 1 97 ? -3.920 -9.638 -5.787 1.00 91.19 97 VAL A N 1
ATOM 757 C CA . VAL A 1 97 ? -3.028 -8.533 -5.430 1.00 91.19 97 VAL A CA 1
ATOM 758 C C . VAL A 1 97 ? -3.882 -7.354 -4.977 1.00 91.19 97 VAL A C 1
ATOM 760 O O . VAL A 1 97 ? -4.370 -6.562 -5.780 1.00 91.19 97 VAL A O 1
ATOM 763 N N . ASP A 1 98 ? -4.093 -7.276 -3.671 1.00 92.19 98 ASP A N 1
ATOM 764 C CA . ASP A 1 98 ? -4.745 -6.161 -2.992 1.00 92.19 98 ASP A CA 1
ATOM 765 C C . ASP A 1 98 ? -3.803 -5.533 -1.953 1.00 92.19 98 ASP A C 1
ATOM 767 O O . ASP A 1 98 ? -2.654 -5.952 -1.800 1.00 92.19 98 ASP A O 1
ATOM 771 N N . ASP A 1 99 ? -4.288 -4.530 -1.221 1.00 91.56 99 ASP A N 1
ATOM 772 C CA . ASP A 1 99 ? -3.488 -3.821 -0.217 1.00 91.56 99 ASP A CA 1
ATOM 773 C C . ASP A 1 99 ? -2.900 -4.761 0.852 1.00 91.56 99 ASP A C 1
ATOM 775 O O . ASP A 1 99 ? -1.798 -4.518 1.342 1.00 91.56 99 ASP A O 1
ATOM 779 N N . PHE A 1 100 ? -3.589 -5.858 1.200 1.00 94.25 100 PHE A N 1
ATOM 780 C CA . PHE A 1 100 ? -3.062 -6.835 2.157 1.00 94.25 100 PHE A CA 1
ATOM 781 C C . PHE A 1 100 ? -1.906 -7.632 1.554 1.00 94.25 100 PHE A C 1
ATOM 783 O O . PHE A 1 100 ? -0.914 -7.870 2.240 1.00 94.25 100 PHE A O 1
ATOM 790 N N . PHE A 1 101 ? -2.008 -8.016 0.278 1.00 96.12 101 PHE A N 1
ATOM 791 C CA . PHE A 1 101 ? -0.918 -8.682 -0.437 1.00 96.12 101 PHE A CA 1
ATOM 792 C C . PHE A 1 101 ? 0.320 -7.790 -0.541 1.00 96.12 101 PHE A C 1
ATOM 794 O O . PHE A 1 101 ? 1.425 -8.235 -0.232 1.00 96.12 101 PHE A O 1
ATOM 801 N N . VAL A 1 102 ? 0.139 -6.527 -0.938 1.00 93.94 102 VAL A N 1
ATOM 802 C CA . VAL A 1 102 ? 1.244 -5.561 -1.039 1.00 93.94 102 VAL A CA 1
ATOM 803 C C . VAL A 1 102 ? 1.891 -5.349 0.328 1.00 93.94 102 VAL A C 1
ATOM 805 O O . VAL A 1 102 ? 3.113 -5.409 0.440 1.00 93.94 102 VAL A O 1
ATOM 808 N N . HIS A 1 103 ? 1.092 -5.209 1.387 1.00 93.50 103 HIS A N 1
ATOM 809 C CA . HIS A 1 103 ? 1.620 -5.065 2.739 1.00 93.50 103 HIS A CA 1
ATOM 810 C C . HIS A 1 103 ? 2.406 -6.300 3.210 1.00 93.50 103 HIS A C 1
ATOM 812 O O . HIS A 1 103 ? 3.482 -6.162 3.790 1.00 93.50 103 HIS A O 1
ATOM 818 N N . ALA A 1 104 ? 1.910 -7.511 2.933 1.00 95.69 104 ALA A N 1
ATOM 819 C CA . ALA A 1 104 ? 2.625 -8.748 3.245 1.00 95.69 104 ALA A CA 1
ATOM 820 C C . ALA A 1 104 ? 3.962 -8.843 2.486 1.00 95.69 104 ALA A C 1
ATOM 822 O O . ALA A 1 104 ? 4.976 -9.242 3.059 1.00 95.69 104 ALA A O 1
ATOM 823 N N . LEU A 1 105 ? 3.985 -8.425 1.215 1.00 95.62 105 LEU A N 1
ATOM 824 C CA . LEU A 1 105 ? 5.197 -8.363 0.396 1.00 95.62 105 LEU A CA 1
ATOM 825 C C . LEU A 1 105 ? 6.227 -7.379 0.964 1.00 95.62 105 LEU A C 1
ATOM 827 O O . LEU A 1 105 ? 7.400 -7.727 1.073 1.00 95.62 105 LEU A O 1
ATOM 831 N N . GLU A 1 106 ? 5.804 -6.176 1.352 1.00 92.56 106 GLU A N 1
ATOM 832 C CA . GLU A 1 106 ? 6.676 -5.170 1.972 1.00 92.56 106 GLU A CA 1
ATOM 833 C C . GLU A 1 106 ? 7.286 -5.669 3.286 1.00 92.56 106 GLU A C 1
ATOM 835 O O . GLU A 1 106 ? 8.490 -5.526 3.503 1.00 92.56 106 GLU A O 1
ATOM 840 N N . GLN A 1 107 ? 6.480 -6.302 4.146 1.00 92.94 107 GLN A N 1
ATOM 841 C CA . GLN A 1 107 ? 6.977 -6.898 5.387 1.00 92.94 107 GLN A CA 1
ATOM 842 C C . GLN A 1 107 ? 7.994 -8.009 5.114 1.00 92.94 107 GLN A C 1
ATOM 844 O O . GLN A 1 107 ? 9.049 -8.046 5.747 1.00 92.94 107 GLN A O 1
ATOM 849 N N . ALA A 1 108 ? 7.707 -8.893 4.154 1.00 92.56 108 ALA A N 1
ATOM 850 C CA . ALA A 1 108 ? 8.609 -9.976 3.781 1.00 92.56 108 ALA A CA 1
ATOM 851 C C . ALA A 1 108 ? 9.930 -9.455 3.193 1.00 92.56 108 ALA A C 1
ATOM 853 O O . ALA A 1 108 ? 10.987 -9.997 3.511 1.00 92.56 108 ALA A O 1
ATOM 854 N N . LEU A 1 109 ? 9.882 -8.395 2.377 1.00 91.25 109 LEU A N 1
ATOM 855 C CA . LEU A 1 109 ? 11.068 -7.713 1.852 1.00 91.25 109 LEU A CA 1
ATOM 856 C C . LEU A 1 109 ? 11.909 -7.108 2.977 1.00 91.25 109 LEU A C 1
ATOM 858 O O . LEU A 1 109 ? 13.113 -7.342 3.017 1.00 91.25 109 LEU A O 1
ATOM 862 N N . SER A 1 110 ? 11.282 -6.376 3.902 1.00 88.75 110 SER A N 1
ATOM 863 C CA . SER A 1 110 ? 11.982 -5.778 5.046 1.00 88.75 110 SER A CA 1
ATOM 864 C C . SER A 1 110 ? 12.648 -6.848 5.911 1.00 88.75 110 SER A C 1
ATOM 866 O O . SER A 1 110 ? 13.812 -6.709 6.271 1.00 88.75 110 SER A O 1
ATOM 868 N N . ALA A 1 111 ? 11.940 -7.943 6.202 1.00 88.62 111 ALA A N 1
ATOM 869 C CA . ALA A 1 111 ? 12.475 -9.042 6.999 1.00 88.62 111 ALA A CA 1
ATOM 870 C C . ALA A 1 111 ? 13.657 -9.744 6.309 1.00 88.62 111 ALA A C 1
ATOM 872 O O . ALA A 1 111 ? 14.654 -10.038 6.963 1.00 88.62 111 ALA A O 1
ATOM 873 N N . ALA A 1 112 ? 13.571 -9.976 4.995 1.00 88.06 112 ALA A N 1
ATOM 874 C CA . ALA A 1 112 ? 14.649 -10.594 4.223 1.00 88.06 112 ALA A CA 1
ATOM 875 C C . ALA A 1 112 ? 15.882 -9.682 4.087 1.00 88.06 112 ALA A C 1
ATOM 877 O O . ALA A 1 112 ? 16.999 -10.177 4.023 1.00 88.06 112 ALA A O 1
ATOM 878 N N . GLN A 1 113 ? 15.702 -8.357 4.067 1.00 83.88 113 GLN A N 1
ATOM 879 C CA . GLN A 1 113 ? 16.812 -7.393 4.048 1.00 83.88 113 GLN A CA 1
ATOM 880 C C . GLN A 1 113 ? 17.545 -7.291 5.391 1.00 83.88 113 GLN A C 1
ATOM 882 O O . GLN A 1 113 ? 18.737 -6.990 5.417 1.00 83.88 113 GLN A O 1
ATOM 887 N N . GLU A 1 114 ? 16.839 -7.493 6.506 1.00 83.38 114 GLU A N 1
ATOM 888 C CA . GLU A 1 114 ? 17.429 -7.470 7.851 1.00 83.38 114 GLU A CA 1
ATOM 889 C C . GLU A 1 114 ? 18.182 -8.763 8.197 1.00 83.38 114 GLU A C 1
ATOM 891 O O . GLU A 1 114 ? 19.028 -8.761 9.096 1.00 83.38 114 GLU A O 1
ATOM 896 N N . ALA A 1 115 ? 17.885 -9.862 7.504 1.00 77.25 115 ALA A N 1
ATOM 897 C CA . ALA A 1 115 ? 18.521 -11.148 7.732 1.00 77.25 115 ALA A CA 1
ATOM 898 C C . ALA A 1 115 ? 19.865 -11.250 6.982 1.00 77.25 115 ALA A C 1
ATOM 900 O O . ALA A 1 115 ? 19.930 -11.144 5.763 1.00 77.25 115 ALA A O 1
ATOM 901 N N . ASP A 1 116 ? 20.959 -11.461 7.720 1.00 62.88 116 ASP A N 1
ATOM 902 C CA . ASP A 1 116 ? 22.333 -11.563 7.190 1.00 62.88 116 ASP A CA 1
ATOM 903 C C . ASP A 1 116 ? 22.698 -13.023 6.835 1.00 62.88 116 ASP A C 1
ATOM 905 O O . ASP A 1 116 ? 23.750 -13.526 7.235 1.00 62.88 116 ASP A O 1
ATOM 909 N N . ASP A 1 117 ? 21.794 -13.749 6.159 1.00 68.56 117 ASP A N 1
ATOM 910 C CA . ASP A 1 117 ? 21.943 -15.184 5.866 1.00 68.56 117 ASP A CA 1
ATOM 911 C C . ASP A 1 117 ? 21.756 -15.528 4.376 1.00 68.56 117 ASP A C 1
ATOM 913 O O . ASP A 1 117 ? 21.033 -14.879 3.622 1.00 68.56 117 ASP A O 1
ATOM 917 N N . THR A 1 118 ? 22.444 -16.576 3.920 1.00 61.84 118 THR A N 1
ATOM 918 C CA . THR A 1 118 ? 22.533 -16.940 2.494 1.00 61.84 118 THR A CA 1
ATOM 919 C C . THR A 1 118 ? 21.223 -17.444 1.883 1.00 61.84 118 THR A C 1
ATOM 921 O O . THR A 1 118 ? 20.979 -17.165 0.709 1.00 61.84 118 THR A O 1
ATOM 924 N N . ASP A 1 119 ? 20.384 -18.150 2.647 1.00 62.81 119 ASP A N 1
ATOM 925 C CA . ASP A 1 119 ? 19.072 -18.634 2.177 1.00 62.81 119 ASP A CA 1
ATOM 926 C C . ASP A 1 119 ? 18.066 -17.477 1.994 1.00 62.81 119 ASP A C 1
ATOM 928 O O . ASP A 1 119 ? 17.162 -17.556 1.156 1.00 62.81 119 ASP A O 1
ATOM 932 N N . ASP A 1 120 ? 18.259 -16.363 2.707 1.00 70.44 120 ASP A N 1
ATOM 933 C CA . ASP A 1 120 ? 17.412 -15.175 2.588 1.00 70.44 120 ASP A CA 1
ATOM 934 C C . ASP A 1 120 ? 17.704 -14.368 1.317 1.00 70.44 120 ASP A C 1
ATOM 936 O O . ASP A 1 120 ? 16.824 -13.653 0.838 1.00 70.44 120 ASP A O 1
ATOM 940 N N . ASN A 1 121 ? 18.864 -14.567 0.678 1.00 77.88 121 ASN A N 1
ATOM 941 C CA . ASN A 1 121 ? 19.185 -13.918 -0.597 1.00 77.88 121 ASN A CA 1
ATOM 942 C C . ASN A 1 121 ? 18.339 -14.453 -1.765 1.00 77.88 121 ASN A C 1
ATOM 944 O O . ASN A 1 121 ? 17.802 -13.658 -2.533 1.00 77.88 121 ASN A O 1
ATOM 948 N N . GLU A 1 122 ? 18.151 -15.776 -1.891 1.00 86.50 122 GLU A N 1
ATOM 949 C CA . GLU A 1 122 ? 17.284 -16.340 -2.949 1.00 86.50 122 GLU A CA 1
ATOM 950 C C . GLU A 1 122 ? 15.827 -15.900 -2.741 1.00 86.50 122 GLU A C 1
ATOM 952 O O . GLU A 1 122 ? 15.096 -15.580 -3.684 1.00 86.50 122 GLU A O 1
ATOM 957 N N . ARG A 1 123 ? 15.395 -15.853 -1.478 1.00 89.56 123 ARG A N 1
ATOM 958 C CA . ARG A 1 123 ? 14.068 -15.363 -1.119 1.00 89.56 123 ARG A CA 1
ATOM 959 C C . ARG A 1 123 ? 13.914 -13.877 -1.444 1.00 89.56 123 ARG A C 1
ATOM 961 O O . ARG A 1 123 ? 12.895 -13.502 -2.022 1.00 89.56 123 ARG A O 1
ATOM 968 N N . LEU A 1 124 ? 14.907 -13.054 -1.113 1.00 90.25 124 LEU A N 1
ATOM 969 C CA . LEU A 1 124 ? 14.933 -11.627 -1.420 1.00 90.25 124 LEU A CA 1
ATOM 970 C C . LEU A 1 124 ? 14.837 -11.384 -2.930 1.00 90.25 124 LEU A C 1
ATOM 972 O O . LEU A 1 124 ? 14.014 -10.576 -3.353 1.00 90.25 124 LEU A O 1
ATOM 976 N N . GLU A 1 125 ? 15.588 -12.127 -3.746 1.00 90.38 125 GLU A N 1
ATOM 977 C CA . GLU A 1 125 ? 15.510 -12.039 -5.210 1.00 90.38 125 GLU A CA 1
ATOM 978 C C . GLU A 1 125 ? 14.096 -12.337 -5.731 1.00 90.38 125 GLU A C 1
ATOM 980 O O . GLU A 1 125 ? 13.551 -11.570 -6.529 1.00 90.38 125 GLU A O 1
ATOM 985 N N . LYS A 1 126 ? 13.455 -13.405 -5.238 1.00 93.31 126 LYS A N 1
ATOM 986 C CA . LYS A 1 126 ? 12.071 -13.742 -5.614 1.00 93.31 126 LYS A CA 1
ATOM 987 C C . LYS A 1 126 ? 11.076 -12.671 -5.170 1.00 93.31 126 LYS A C 1
ATOM 989 O O . LYS A 1 126 ? 10.199 -12.300 -5.944 1.00 93.31 126 LYS A O 1
ATOM 994 N N . LEU A 1 127 ? 11.210 -12.143 -3.954 1.00 94.75 127 LEU A N 1
ATOM 995 C CA . LEU A 1 127 ? 10.362 -11.058 -3.450 1.00 94.75 127 LEU A CA 1
ATOM 996 C C . LEU A 1 127 ? 10.527 -9.778 -4.287 1.00 94.75 127 LEU A C 1
ATOM 998 O O . LEU A 1 127 ? 9.536 -9.141 -4.649 1.00 94.75 127 LEU A O 1
AT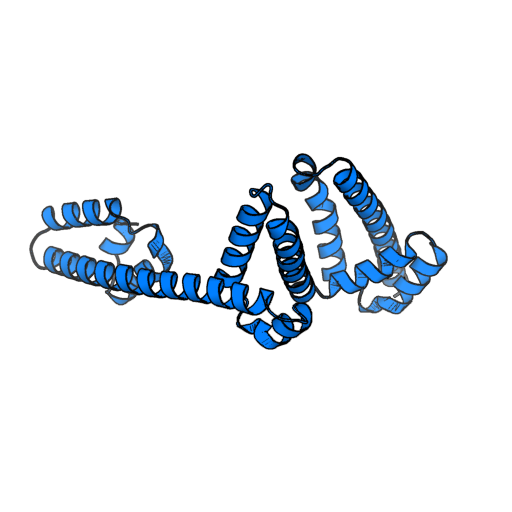OM 1002 N N . MET A 1 128 ? 11.761 -9.426 -4.656 1.00 91.12 128 MET A N 1
ATOM 1003 C CA . MET A 1 128 ? 12.043 -8.307 -5.559 1.00 91.12 128 MET A CA 1
ATOM 1004 C C . MET A 1 128 ? 11.436 -8.537 -6.947 1.00 91.12 128 MET A C 1
ATOM 1006 O O . MET A 1 128 ? 10.881 -7.606 -7.529 1.00 91.12 128 MET A O 1
ATOM 1010 N N . GLN A 1 129 ? 11.469 -9.771 -7.458 1.00 94.00 129 GLN A N 1
ATOM 1011 C CA . GLN A 1 129 ? 10.813 -10.129 -8.716 1.00 94.00 129 GLN A CA 1
ATOM 1012 C C . GLN A 1 129 ? 9.290 -9.954 -8.638 1.00 94.00 129 GLN A C 1
ATOM 1014 O O . GLN A 1 129 ? 8.702 -9.391 -9.560 1.00 94.00 129 GLN A O 1
ATOM 1019 N N . VAL A 1 130 ? 8.644 -10.386 -7.546 1.00 94.69 130 VAL A N 1
ATOM 1020 C CA . VAL A 1 130 ? 7.203 -10.156 -7.324 1.00 94.69 130 VAL A CA 1
ATOM 1021 C C . VAL A 1 130 ? 6.897 -8.657 -7.373 1.00 94.69 130 VAL A C 1
ATOM 1023 O O . VAL A 1 130 ? 6.005 -8.243 -8.112 1.00 94.69 130 VAL A O 1
ATOM 1026 N N . MET A 1 131 ? 7.661 -7.841 -6.638 1.00 92.38 131 MET A N 1
ATOM 1027 C CA . MET A 1 131 ? 7.494 -6.384 -6.620 1.00 92.38 131 MET A CA 1
ATOM 1028 C C . MET A 1 131 ? 7.641 -5.775 -8.020 1.00 92.38 131 MET A C 1
ATOM 1030 O O . MET A 1 131 ? 6.796 -4.984 -8.435 1.00 92.38 131 MET A O 1
ATOM 1034 N N . ALA A 1 132 ? 8.666 -6.179 -8.772 1.00 89.12 132 ALA A N 1
ATOM 1035 C CA . ALA A 1 132 ? 8.903 -5.685 -10.125 1.00 89.12 132 ALA A CA 1
ATOM 1036 C C . ALA A 1 132 ? 7.733 -5.999 -11.070 1.00 89.12 132 ALA A C 1
ATOM 1038 O O . ALA A 1 132 ? 7.297 -5.131 -11.819 1.00 89.12 132 ALA A O 1
ATOM 1039 N N . VAL A 1 133 ? 7.164 -7.207 -10.998 1.00 91.88 133 VAL A N 1
ATOM 1040 C CA . VAL A 1 133 ? 6.013 -7.582 -11.834 1.00 91.88 133 VAL A CA 1
ATOM 1041 C C . VAL A 1 133 ? 4.750 -6.812 -11.430 1.00 91.88 133 VAL A C 1
ATOM 1043 O O . VAL A 1 133 ? 3.979 -6.414 -12.301 1.00 91.88 133 VAL A O 1
ATOM 1046 N N . ILE A 1 134 ? 4.525 -6.557 -10.135 1.00 90.81 134 ILE A N 1
ATOM 1047 C CA . ILE A 1 134 ? 3.416 -5.695 -9.685 1.00 90.81 134 ILE A CA 1
ATOM 1048 C C . ILE A 1 134 ? 3.587 -4.278 -10.240 1.00 90.81 134 ILE A C 1
ATOM 1050 O O . ILE A 1 134 ? 2.618 -3.699 -10.734 1.00 90.81 134 ILE A O 1
ATOM 1054 N N . GLN A 1 135 ? 4.804 -3.732 -10.193 1.00 86.44 135 GLN A N 1
ATOM 1055 C CA . GLN A 1 135 ? 5.115 -2.411 -10.739 1.00 86.44 135 GLN A CA 1
ATOM 1056 C C . GLN A 1 135 ? 4.916 -2.360 -12.256 1.00 86.44 135 GLN A C 1
ATOM 1058 O O . GLN A 1 135 ? 4.278 -1.430 -12.732 1.00 86.44 135 GLN A O 1
ATOM 1063 N N . GLU A 1 136 ? 5.369 -3.374 -13.000 1.00 85.56 136 GLU A N 1
ATOM 1064 C CA . GLU A 1 136 ? 5.145 -3.504 -14.449 1.00 85.56 136 GLU A CA 1
ATOM 1065 C C . GLU A 1 136 ? 3.646 -3.500 -14.786 1.00 85.56 136 GLU A C 1
ATOM 1067 O O . GLU A 1 136 ? 3.206 -2.797 -15.690 1.00 85.56 136 GLU A O 1
ATOM 1072 N N . LEU A 1 137 ? 2.837 -4.254 -14.036 1.00 83.94 137 LEU A N 1
ATOM 1073 C CA . LEU A 1 137 ? 1.391 -4.347 -14.261 1.00 83.94 137 LEU A CA 1
ATOM 1074 C C . LEU A 1 137 ? 0.623 -3.093 -13.829 1.00 83.94 137 LEU A C 1
ATOM 1076 O O . LEU A 1 137 ? -0.465 -2.837 -14.343 1.00 83.94 137 LEU A O 1
ATOM 1080 N N . SER A 1 138 ? 1.174 -2.338 -12.880 1.00 81.69 138 SER A N 1
ATOM 1081 C CA . SER A 1 138 ? 0.601 -1.084 -12.380 1.00 81.69 138 SER A CA 1
ATOM 1082 C C . SER A 1 138 ? 1.130 0.139 -13.129 1.00 81.69 138 SER A C 1
ATOM 1084 O O . SER A 1 138 ? 0.662 1.254 -12.888 1.00 81.69 138 SER A O 1
ATOM 1086 N N . ALA A 1 139 ? 2.119 -0.052 -14.006 1.00 81.62 139 ALA A N 1
ATOM 1087 C CA . ALA A 1 139 ? 2.742 1.026 -14.742 1.00 81.62 139 ALA A CA 1
ATOM 1088 C C . ALA A 1 139 ? 1.726 1.676 -15.693 1.00 81.62 139 ALA A C 1
ATOM 1090 O O . ALA A 1 139 ? 0.997 0.978 -16.406 1.00 81.62 139 ALA A O 1
ATOM 1091 N N . PRO A 1 140 ? 1.675 3.016 -15.729 1.00 81.44 140 PRO A N 1
ATOM 1092 C CA . PRO A 1 140 ? 0.843 3.717 -16.689 1.00 81.44 140 PRO A CA 1
ATOM 1093 C C . PRO A 1 140 ? 1.335 3.419 -18.119 1.00 81.44 140 PRO A C 1
ATOM 1095 O O . PRO A 1 140 ? 2.545 3.276 -18.326 1.00 81.44 140 PRO A O 1
ATOM 1098 N N . PRO A 1 141 ? 0.439 3.327 -19.121 1.00 81.38 141 PRO A N 1
ATOM 1099 C CA . PRO A 1 141 ? 0.826 3.050 -20.509 1.00 81.38 141 PRO A CA 1
ATOM 1100 C C . PRO A 1 141 ? 1.838 4.069 -21.059 1.00 81.38 141 PRO A C 1
ATOM 1102 O O . PRO A 1 141 ? 2.665 3.729 -21.903 1.00 81.38 141 PRO A O 1
ATOM 1105 N N . GLU A 1 142 ? 1.819 5.291 -20.529 1.00 86.88 142 GLU A N 1
ATOM 1106 C CA . GLU A 1 142 ? 2.779 6.361 -20.783 1.00 86.88 142 GLU A CA 1
ATOM 1107 C C . GLU A 1 142 ? 4.237 5.933 -20.526 1.00 86.88 142 GLU A C 1
ATOM 1109 O O . GLU A 1 142 ? 5.133 6.349 -21.263 1.00 86.88 142 GLU A O 1
ATOM 1114 N N . LEU A 1 143 ? 4.493 5.074 -19.530 1.00 85.38 143 LEU A N 1
ATOM 1115 C CA . LEU A 1 143 ? 5.847 4.625 -19.189 1.00 85.38 143 LEU A CA 1
ATOM 1116 C C . LEU A 1 143 ? 6.482 3.822 -20.331 1.00 85.38 143 LEU A C 1
ATOM 1118 O O . LEU A 1 143 ? 7.628 4.076 -20.694 1.00 85.38 143 LEU A O 1
ATOM 1122 N N . ALA A 1 144 ? 5.719 2.930 -20.966 1.00 85.69 144 ALA A N 1
ATOM 1123 C CA . ALA A 1 144 ? 6.204 2.125 -22.087 1.00 85.69 144 ALA A CA 1
ATOM 1124 C C . ALA A 1 144 ? 6.571 2.981 -23.315 1.00 85.69 144 ALA A C 1
ATOM 1126 O O . ALA A 1 144 ? 7.435 2.611 -24.111 1.00 85.69 144 ALA A O 1
ATOM 1127 N N . VAL A 1 145 ? 5.911 4.129 -23.495 1.00 90.19 145 VAL A N 1
ATOM 1128 C CA . VAL A 1 145 ? 6.239 5.094 -24.556 1.00 90.19 145 VAL A CA 1
ATOM 1129 C C . VAL A 1 145 ? 7.545 5.819 -24.227 1.00 90.19 145 VAL A C 1
ATOM 1131 O O . VAL A 1 145 ? 8.413 5.953 -25.089 1.00 90.19 145 VAL A O 1
ATOM 1134 N N . ILE A 1 146 ? 7.717 6.234 -22.969 1.00 90.50 146 ILE A N 1
ATOM 1135 C CA . ILE A 1 146 ? 8.935 6.899 -22.488 1.00 90.50 146 ILE A CA 1
ATOM 1136 C C . ILE A 1 146 ? 10.149 5.977 -22.605 1.00 90.50 146 ILE A C 1
ATOM 1138 O O . ILE A 1 146 ? 11.189 6.424 -23.082 1.00 90.50 146 ILE A O 1
ATOM 1142 N N . GLU A 1 147 ? 10.025 4.704 -22.225 1.00 88.81 147 GLU A N 1
ATOM 1143 C CA . GLU A 1 147 ? 11.110 3.720 -22.329 1.00 88.81 147 GLU A CA 1
ATOM 1144 C C . GLU A 1 147 ? 11.629 3.598 -23.767 1.00 88.81 147 GLU A C 1
ATOM 1146 O O . GLU A 1 147 ? 12.830 3.733 -23.996 1.00 88.81 147 GLU A O 1
ATOM 1151 N N . LYS A 1 148 ? 10.733 3.481 -24.758 1.00 90.25 148 LYS A N 1
ATOM 1152 C CA . LYS A 1 148 ? 11.112 3.451 -26.185 1.00 90.25 148 LYS A CA 1
ATOM 1153 C C . LYS A 1 148 ? 11.871 4.701 -26.628 1.00 90.25 148 LYS A C 1
ATOM 1155 O O . LYS A 1 148 ? 12.736 4.622 -27.498 1.00 90.25 148 LYS A O 1
ATOM 1160 N N . PHE A 1 149 ? 11.535 5.866 -26.074 1.00 93.50 149 PHE A N 1
ATOM 1161 C CA . PHE A 1 149 ? 12.247 7.106 -26.378 1.00 93.50 149 PHE A CA 1
ATOM 1162 C C . PHE A 1 149 ? 13.617 7.150 -25.699 1.00 93.50 149 PHE A C 1
ATOM 1164 O O . PHE A 1 149 ? 14.598 7.530 -26.335 1.00 93.50 149 PHE A O 1
ATOM 1171 N N . ILE A 1 150 ? 13.700 6.728 -24.435 1.00 92.25 150 ILE A N 1
ATOM 1172 C CA . ILE A 1 150 ? 14.959 6.653 -23.685 1.00 92.25 150 ILE A CA 1
ATOM 1173 C C . ILE A 1 150 ? 15.939 5.696 -24.372 1.00 92.25 150 ILE A C 1
ATOM 1175 O O . ILE A 1 150 ? 17.109 6.035 -24.517 1.00 92.25 150 ILE A O 1
ATOM 1179 N N . GLU A 1 151 ? 15.476 4.561 -24.902 1.00 92.44 151 GLU A N 1
ATOM 1180 C CA . GLU A 1 151 ? 16.314 3.625 -25.669 1.00 92.44 151 GLU A CA 1
ATOM 1181 C C . GLU A 1 151 ? 17.026 4.267 -26.873 1.00 92.44 151 GLU A C 1
ATOM 1183 O O . GLU A 1 151 ? 18.074 3.782 -27.302 1.00 92.44 151 GLU A O 1
ATOM 1188 N N . GLN A 1 152 ? 16.473 5.349 -27.432 1.00 94.19 152 GLN A N 1
ATOM 1189 C CA . GLN A 1 152 ? 17.040 6.067 -28.578 1.00 94.19 152 GLN A CA 1
ATOM 1190 C C . GLN A 1 152 ? 17.661 7.419 -28.202 1.00 94.19 152 GLN A C 1
ATOM 1192 O O . GLN A 1 152 ? 18.080 8.163 -29.086 1.00 94.19 152 GLN A O 1
ATOM 1197 N N . VAL A 1 153 ? 17.754 7.752 -26.910 1.00 91.44 153 VAL A N 1
ATOM 1198 C CA . VAL A 1 153 ? 18.141 9.092 -26.431 1.00 91.44 153 VAL A CA 1
ATOM 1199 C C . VAL A 1 153 ? 19.550 9.529 -26.851 1.00 91.44 153 VAL A C 1
ATOM 1201 O O . VAL A 1 153 ? 19.827 10.726 -26.946 1.00 91.44 153 VAL A O 1
ATOM 1204 N N . ASP A 1 154 ? 20.437 8.574 -27.126 1.00 90.31 154 ASP A N 1
ATOM 1205 C CA . ASP A 1 154 ? 21.816 8.833 -27.550 1.00 90.31 154 ASP A CA 1
ATOM 1206 C C . ASP A 1 154 ? 21.946 9.160 -29.052 1.00 90.31 154 ASP A C 1
ATOM 1208 O O . ASP A 1 154 ? 22.989 9.652 -29.488 1.00 90.31 154 ASP A O 1
ATOM 1212 N N . ASP A 1 155 ? 20.902 8.919 -29.853 1.00 91.81 155 ASP A N 1
ATOM 1213 C CA . ASP A 1 155 ? 20.868 9.180 -31.295 1.00 91.81 155 ASP A CA 1
ATOM 1214 C C . ASP A 1 155 ? 19.721 10.145 -31.615 1.00 91.81 155 ASP A C 1
ATOM 1216 O O . ASP A 1 155 ? 18.580 9.740 -31.821 1.00 91.81 155 ASP A O 1
ATOM 1220 N N . GLU A 1 156 ? 20.027 11.447 -31.662 1.00 84.75 156 GLU A N 1
ATOM 1221 C CA . GLU A 1 156 ? 19.017 12.502 -31.845 1.00 84.75 156 GLU A CA 1
ATOM 1222 C C . GLU A 1 156 ? 18.188 12.315 -33.131 1.00 84.75 156 GLU A C 1
ATOM 1224 O O . GLU A 1 156 ? 16.998 12.622 -33.142 1.00 84.75 156 GLU A O 1
ATOM 1229 N N . GLY A 1 157 ? 18.781 11.755 -34.194 1.00 87.88 157 GLY A N 1
ATOM 1230 C CA . GLY A 1 157 ? 18.065 11.462 -35.437 1.00 87.88 157 GLY A CA 1
ATOM 1231 C C . GLY A 1 157 ? 17.033 10.349 -35.263 1.00 87.88 157 GLY A C 1
ATOM 1232 O O . GLY A 1 157 ? 15.885 10.506 -35.676 1.00 87.88 157 GLY A O 1
ATOM 1233 N N . LYS A 1 158 ? 17.412 9.248 -34.603 1.00 90.81 158 LYS A N 1
ATOM 1234 C CA . LYS A 1 158 ? 16.479 8.149 -34.304 1.00 90.81 158 LYS A CA 1
ATOM 1235 C C . LYS A 1 158 ? 15.437 8.534 -33.267 1.00 90.81 158 LYS A C 1
ATOM 1237 O O . LYS A 1 158 ? 14.290 8.117 -33.389 1.00 90.81 158 LYS A O 1
ATOM 1242 N N . LEU A 1 159 ? 15.811 9.330 -32.269 1.00 90.94 159 LEU A N 1
ATOM 1243 C CA . LEU A 1 159 ? 14.881 9.837 -31.269 1.00 90.94 159 LEU A CA 1
ATOM 1244 C C . LEU A 1 159 ? 13.762 10.647 -31.932 1.00 90.94 159 LEU A C 1
ATOM 1246 O O . LEU A 1 159 ? 12.590 10.381 -31.681 1.00 90.94 159 LEU A O 1
ATOM 1250 N N . ASP A 1 160 ? 14.107 11.582 -32.822 1.00 90.19 160 ASP A N 1
ATOM 1251 C CA . ASP A 1 160 ? 13.119 12.378 -33.559 1.00 90.19 160 ASP A CA 1
ATOM 1252 C C . ASP A 1 160 ? 12.221 11.497 -34.456 1.00 90.19 160 ASP A C 1
ATOM 1254 O O . ASP A 1 160 ? 11.014 11.737 -34.541 1.00 90.19 160 ASP A O 1
ATOM 1258 N N . GLU A 1 161 ? 12.774 10.457 -35.092 1.00 92.00 161 GLU A N 1
ATOM 1259 C CA . GLU A 1 161 ? 12.004 9.488 -35.889 1.00 92.00 161 GLU A CA 1
ATOM 1260 C C . GLU A 1 161 ? 11.009 8.687 -35.036 1.00 92.00 161 GLU A C 1
ATOM 1262 O O . GLU A 1 161 ? 9.839 8.564 -35.406 1.00 92.00 161 GLU A O 1
ATOM 1267 N N . VAL A 1 162 ? 11.445 8.167 -33.885 1.00 92.56 162 VAL A N 1
ATOM 1268 C CA . VAL A 1 162 ? 10.597 7.378 -32.979 1.00 92.56 162 VAL A CA 1
ATOM 1269 C C . VAL A 1 162 ? 9.523 8.254 -32.333 1.00 92.56 162 VAL A C 1
ATOM 1271 O O . VAL A 1 162 ? 8.361 7.853 -32.281 1.00 92.56 162 VAL A O 1
ATOM 1274 N N . ILE A 1 163 ? 9.858 9.479 -31.924 1.00 92.81 163 ILE A N 1
ATOM 1275 C CA . ILE A 1 163 ? 8.886 10.460 -31.417 1.00 92.81 163 ILE A CA 1
ATOM 1276 C C . ILE A 1 163 ? 7.831 10.776 -32.484 1.00 92.81 163 ILE A C 1
ATOM 1278 O O . ILE A 1 163 ? 6.640 10.814 -32.180 1.00 92.81 163 ILE A O 1
ATOM 1282 N N . ALA A 1 164 ? 8.236 10.961 -33.745 1.00 90.88 164 ALA A N 1
ATOM 1283 C CA . ALA A 1 164 ? 7.295 11.202 -34.834 1.00 90.88 164 ALA A CA 1
ATOM 1284 C C . ALA A 1 164 ? 6.393 9.988 -35.113 1.00 90.88 164 ALA A C 1
ATOM 1286 O O . ALA A 1 164 ? 5.196 10.163 -35.354 1.00 90.88 164 ALA A O 1
ATOM 1287 N N . ALA A 1 165 ? 6.941 8.771 -35.050 1.00 91.75 165 ALA A N 1
ATOM 1288 C CA . ALA A 1 165 ? 6.191 7.528 -35.229 1.00 91.75 165 ALA A CA 1
ATOM 1289 C C . ALA A 1 165 ? 5.147 7.300 -34.122 1.00 91.75 165 ALA A C 1
ATOM 1291 O O . ALA A 1 165 ? 4.066 6.788 -34.402 1.00 91.75 165 ALA A O 1
ATOM 1292 N N . HIS A 1 166 ? 5.445 7.734 -32.896 1.00 91.12 166 HIS A N 1
ATOM 1293 C CA . HIS A 1 166 ? 4.558 7.659 -31.732 1.00 91.12 166 HIS A CA 1
ATOM 1294 C C . HIS A 1 166 ? 3.801 8.974 -31.465 1.00 91.12 166 HIS A C 1
ATOM 1296 O O . HIS A 1 166 ? 3.308 9.206 -30.364 1.00 91.12 166 HIS A O 1
ATOM 1302 N N . GLY A 1 167 ? 3.669 9.854 -32.465 1.00 87.19 167 GLY A N 1
ATOM 1303 C CA . GLY A 1 167 ? 3.110 11.197 -32.278 1.00 87.19 167 GLY A CA 1
ATOM 1304 C C . GLY A 1 167 ? 1.665 11.249 -31.753 1.00 87.19 167 GLY A C 1
ATOM 1305 O O . GLY A 1 167 ? 1.275 12.250 -31.151 1.00 87.19 167 GLY A O 1
ATOM 1306 N N . GLU A 1 168 ? 0.865 10.200 -31.966 1.00 88.25 168 GLU A N 1
ATOM 1307 C CA . GLU A 1 168 ? -0.496 10.076 -31.411 1.00 88.25 168 GLU A CA 1
ATOM 1308 C C . GLU A 1 168 ? -0.501 9.713 -29.917 1.00 88.25 168 GLU A C 1
ATOM 1310 O O . GLU A 1 168 ? -1.415 10.105 -29.197 1.00 88.25 168 GLU A O 1
ATOM 1315 N N . GLU A 1 169 ? 0.540 9.023 -29.445 1.00 88.88 169 GLU A N 1
ATOM 1316 C CA . GLU A 1 169 ? 0.734 8.640 -28.040 1.00 88.88 169 GLU A CA 1
ATOM 1317 C C . GLU A 1 169 ? 1.351 9.785 -27.214 1.00 88.88 169 GLU A C 1
ATOM 1319 O O . GLU A 1 169 ? 1.378 9.729 -25.987 1.00 88.88 169 GLU A O 1
ATOM 1324 N N . ILE A 1 170 ? 1.794 10.864 -27.873 1.00 90.19 170 ILE A N 1
ATOM 1325 C CA . ILE A 1 170 ? 2.217 12.111 -27.225 1.00 90.19 170 ILE A CA 1
ATOM 1326 C C . ILE A 1 170 ? 0.978 12.927 -26.851 1.00 90.19 170 ILE A C 1
ATOM 1328 O O . ILE A 1 170 ? 0.530 13.825 -27.579 1.00 90.19 170 ILE A O 1
ATOM 1332 N N . THR A 1 171 ? 0.417 12.576 -25.699 1.00 90.06 171 THR A N 1
ATOM 1333 C CA . THR A 1 171 ? -0.754 13.216 -25.102 1.00 90.06 171 THR A CA 1
ATOM 1334 C C . THR A 1 171 ? -0.358 14.199 -23.990 1.00 90.06 171 THR A C 1
ATOM 1336 O O . THR A 1 171 ? 0.770 14.158 -23.486 1.00 90.06 171 THR A O 1
ATOM 1339 N N . PRO A 1 172 ? -1.263 15.104 -23.571 1.00 89.12 172 PRO A N 1
ATOM 1340 C CA . PRO A 1 172 ? -1.047 15.925 -22.381 1.00 89.12 172 PRO A CA 1
ATOM 1341 C C . PRO A 1 172 ? -0.744 15.100 -21.122 1.00 89.12 172 PRO A C 1
ATOM 1343 O O . PRO A 1 172 ? 0.051 15.535 -20.293 1.00 89.12 172 PRO A O 1
ATOM 1346 N N . GLU A 1 173 ? -1.332 13.908 -20.994 1.00 88.31 173 GLU A N 1
ATOM 1347 C CA . GLU A 1 173 ? -1.110 12.979 -19.882 1.00 88.31 173 GLU A CA 1
ATOM 1348 C C . GLU A 1 173 ? 0.334 12.462 -19.849 1.00 88.31 173 GLU A C 1
ATOM 1350 O O . GLU A 1 173 ? 0.948 12.456 -18.783 1.00 88.31 173 GLU A O 1
ATOM 1355 N N . LEU A 1 174 ? 0.915 12.128 -21.010 1.00 90.81 174 LEU A N 1
ATOM 1356 C CA . LEU A 1 174 ? 2.332 11.763 -21.127 1.00 90.81 174 LEU A CA 1
ATOM 1357 C C . LEU A 1 174 ? 3.238 12.906 -20.648 1.00 90.81 174 LEU A C 1
ATOM 1359 O O . LEU A 1 174 ? 4.156 12.695 -19.857 1.00 90.81 174 LEU A O 1
ATOM 1363 N N . ILE A 1 175 ? 2.965 14.132 -21.104 1.00 89.94 175 ILE A N 1
ATOM 1364 C CA . ILE A 1 175 ? 3.755 15.323 -20.755 1.00 89.94 175 ILE A CA 1
ATOM 1365 C C . ILE A 1 175 ? 3.649 15.634 -19.254 1.00 89.94 175 ILE A C 1
ATOM 1367 O O . ILE A 1 175 ? 4.663 15.926 -18.614 1.00 89.94 175 ILE A O 1
ATOM 1371 N N . ASP A 1 176 ? 2.448 15.558 -18.674 1.00 89.56 176 ASP A N 1
ATOM 1372 C CA . ASP A 1 176 ? 2.231 15.741 -17.234 1.00 89.56 176 ASP A CA 1
ATOM 1373 C C . ASP A 1 176 ? 2.944 14.649 -16.422 1.00 89.56 176 ASP A C 1
ATOM 1375 O O . ASP A 1 176 ? 3.634 14.960 -15.450 1.00 89.56 176 ASP A O 1
ATOM 1379 N N . TYR A 1 177 ? 2.876 13.388 -16.859 1.00 88.25 177 TYR A N 1
ATOM 1380 C CA . TYR A 1 177 ? 3.591 12.282 -16.222 1.00 88.25 177 TYR A CA 1
ATOM 1381 C C . TYR A 1 177 ? 5.111 12.508 -16.215 1.00 88.25 177 TYR A C 1
ATOM 1383 O O . TYR A 1 177 ? 5.734 12.456 -15.153 1.00 88.25 177 TYR A O 1
ATOM 1391 N N . MET A 1 178 ? 5.704 12.861 -17.362 1.00 88.38 178 MET A N 1
ATOM 1392 C CA . MET A 1 178 ? 7.131 13.196 -17.461 1.00 88.38 178 MET A CA 1
ATOM 1393 C C . MET A 1 178 ? 7.512 14.387 -16.572 1.00 88.38 178 MET A C 1
ATOM 1395 O O . MET A 1 178 ? 8.547 14.361 -15.909 1.00 88.38 178 MET A O 1
ATOM 1399 N N . THR A 1 179 ? 6.668 15.421 -16.518 1.00 89.19 179 THR A N 1
ATOM 1400 C CA . THR A 1 179 ? 6.904 16.621 -15.697 1.00 89.19 179 THR A CA 1
ATOM 1401 C C . THR A 1 179 ? 6.896 16.289 -14.206 1.00 89.19 179 THR A C 1
ATOM 1403 O O . THR A 1 179 ? 7.773 16.738 -13.468 1.00 89.19 179 THR A O 1
ATOM 1406 N N . ARG A 1 180 ? 5.936 15.473 -13.754 1.00 85.75 180 ARG A N 1
ATOM 1407 C CA . ARG A 1 180 ? 5.871 15.003 -12.364 1.00 85.75 180 ARG A CA 1
ATOM 1408 C C . ARG A 1 180 ? 7.085 14.157 -12.007 1.00 85.75 180 ARG A C 1
ATOM 1410 O O . ARG A 1 180 ? 7.665 14.374 -10.949 1.00 85.75 180 ARG A O 1
ATOM 1417 N N . PHE A 1 181 ? 7.494 13.255 -12.898 1.00 82.50 181 PHE A N 1
ATOM 1418 C CA . PHE A 1 181 ? 8.639 12.379 -12.668 1.00 82.50 181 PHE A CA 1
ATOM 1419 C C . PHE A 1 181 ? 9.958 13.163 -12.571 1.00 82.50 181 PHE A C 1
ATOM 1421 O O . PHE A 1 181 ? 10.765 12.927 -11.672 1.00 82.50 181 PHE A O 1
ATOM 1428 N N . LEU A 1 182 ? 10.155 14.156 -13.445 1.00 86.00 18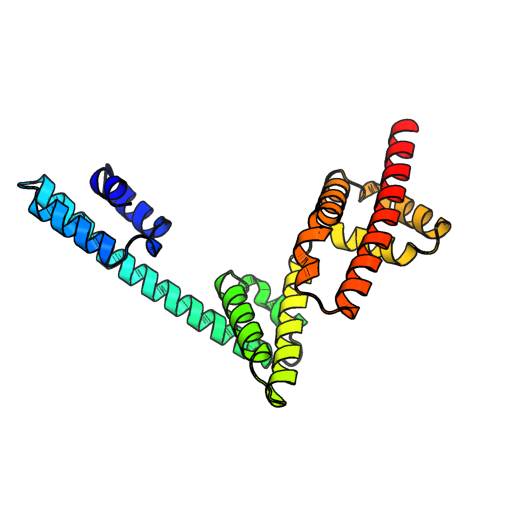2 LEU A N 1
ATOM 1429 C CA . LEU A 1 182 ? 11.292 15.082 -13.366 1.00 86.00 182 LEU A CA 1
ATOM 1430 C C . LEU A 1 182 ? 11.270 15.916 -12.070 1.00 86.00 182 LEU A C 1
ATOM 1432 O O . LEU A 1 182 ? 12.327 16.273 -11.556 1.00 86.00 182 LEU A O 1
ATOM 1436 N N . GLY A 1 183 ? 10.082 16.206 -11.527 1.00 79.69 183 GLY A N 1
ATOM 1437 C CA . GLY A 1 183 ? 9.900 16.927 -10.264 1.00 79.69 183 GLY A CA 1
ATOM 1438 C C . GLY A 1 183 ? 10.098 16.085 -8.995 1.00 79.69 183 GLY A C 1
ATOM 1439 O O . GLY A 1 183 ? 10.443 16.642 -7.959 1.00 79.69 183 GLY A O 1
ATOM 1440 N N . SER A 1 184 ? 9.927 14.759 -9.053 1.00 69.81 184 SER A N 1
ATOM 1441 C CA . SER A 1 184 ? 10.108 13.841 -7.907 1.00 69.81 184 SER A CA 1
ATOM 1442 C C . SER A 1 184 ? 11.566 13.422 -7.654 1.00 69.81 184 SER A C 1
ATOM 1444 O O . SER A 1 184 ? 11.843 12.572 -6.810 1.00 69.81 184 SER A O 1
ATOM 1446 N N . ALA A 1 185 ? 12.507 14.021 -8.383 1.00 60.75 185 ALA A N 1
ATOM 1447 C CA . ALA A 1 185 ? 13.923 13.673 -8.416 1.00 60.75 185 ALA A CA 1
ATOM 1448 C C . ALA A 1 185 ? 14.661 13.758 -7.067 1.00 60.75 185 ALA A C 1
ATOM 1450 O O . ALA A 1 185 ? 15.656 13.057 -6.874 1.00 60.75 185 ALA A O 1
ATOM 1451 N N . GLU A 1 186 ? 14.202 14.621 -6.159 1.00 58.97 186 GLU A N 1
ATOM 1452 C CA . GLU A 1 186 ? 14.973 15.037 -4.983 1.00 58.97 186 GLU A CA 1
ATOM 1453 C C . GLU A 1 186 ? 14.683 14.202 -3.722 1.00 58.97 186 GLU A C 1
ATOM 1455 O O . GLU A 1 186 ? 15.574 14.032 -2.895 1.00 58.97 186 GLU A O 1
ATOM 1460 N N . GLU A 1 187 ? 13.489 13.612 -3.576 1.00 57.62 187 GLU A N 1
ATOM 1461 C CA . GLU A 1 187 ? 13.083 12.947 -2.319 1.00 57.62 187 GLU A CA 1
ATOM 1462 C C . GLU A 1 187 ? 13.725 11.566 -2.088 1.00 57.62 187 GLU A C 1
ATOM 1464 O O . GLU A 1 187 ? 13.750 11.078 -0.958 1.00 57.62 187 GLU A O 1
ATOM 1469 N N . SER A 1 188 ? 14.278 10.935 -3.130 1.00 56.91 188 SER A N 1
ATOM 1470 C CA . SER A 1 188 ? 14.725 9.530 -3.071 1.00 56.91 188 SER A CA 1
ATOM 1471 C C . SER A 1 188 ? 16.244 9.337 -2.974 1.00 56.91 188 SER A C 1
ATOM 1473 O O . SER A 1 188 ? 16.704 8.219 -2.758 1.00 56.91 188 SER A O 1
ATOM 1475 N N . LEU A 1 189 ? 17.047 10.398 -3.109 1.00 60.47 189 LEU A N 1
ATOM 1476 C CA . LEU A 1 189 ? 18.506 10.279 -3.257 1.00 60.47 189 LEU A CA 1
ATOM 1477 C C . LEU A 1 189 ? 19.237 9.906 -1.958 1.00 60.47 189 LEU A C 1
ATOM 1479 O O . LEU A 1 189 ? 20.257 9.218 -2.008 1.00 60.47 189 LEU A O 1
ATOM 1483 N N . ASP A 1 190 ? 18.719 10.307 -0.796 1.00 64.56 190 ASP A N 1
ATOM 1484 C CA . ASP A 1 190 ? 19.418 10.151 0.489 1.00 64.56 190 ASP A CA 1
ATOM 1485 C C . ASP A 1 190 ? 19.497 8.700 0.991 1.00 64.56 190 ASP A C 1
ATOM 1487 O O . ASP A 1 190 ? 20.336 8.385 1.835 1.00 64.56 190 ASP A O 1
ATOM 1491 N N . ARG A 1 191 ? 18.652 7.800 0.471 1.00 61.28 191 ARG A N 1
ATOM 1492 C CA . ARG A 1 191 ? 18.591 6.385 0.888 1.00 61.28 191 ARG A CA 1
ATOM 1493 C C . ARG A 1 191 ? 19.303 5.424 -0.065 1.00 61.28 191 ARG A C 1
ATOM 1495 O O . ARG A 1 191 ? 19.326 4.226 0.196 1.00 61.28 191 ARG A O 1
ATOM 1502 N N . LEU A 1 192 ? 19.861 5.930 -1.162 1.00 70.38 192 LEU A N 1
ATOM 1503 C CA . LEU A 1 192 ? 20.460 5.117 -2.220 1.00 70.38 192 LEU A CA 1
ATOM 1504 C C . LEU A 1 192 ? 21.978 4.993 -2.042 1.00 70.38 192 LEU A C 1
ATOM 1506 O O . LEU A 1 192 ? 22.646 5.913 -1.565 1.00 70.38 192 LEU A O 1
ATOM 1510 N N . SER A 1 193 ? 22.539 3.859 -2.460 1.00 77.00 193 SER A N 1
ATOM 1511 C CA . SER A 1 193 ? 23.994 3.707 -2.599 1.00 77.00 193 SER A CA 1
ATOM 1512 C C . SER A 1 193 ? 24.549 4.630 -3.696 1.00 77.00 193 SER A C 1
ATOM 1514 O O . SER A 1 193 ? 23.812 5.083 -4.569 1.00 77.00 193 SER A O 1
ATOM 1516 N N . GLU A 1 194 ? 25.857 4.906 -3.690 1.00 78.88 194 GLU A N 1
ATOM 1517 C CA . GLU A 1 194 ? 26.491 5.787 -4.691 1.00 78.88 194 GLU A CA 1
ATOM 1518 C C . GLU A 1 194 ? 26.296 5.301 -6.138 1.00 78.88 194 GLU A C 1
ATOM 1520 O O . GLU A 1 194 ? 26.107 6.106 -7.048 1.00 78.88 194 GLU A O 1
ATOM 1525 N N . GLU A 1 195 ? 26.271 3.985 -6.355 1.00 77.75 195 GLU A N 1
ATOM 1526 C CA . GLU A 1 195 ? 26.008 3.394 -7.670 1.00 77.75 195 GLU A CA 1
ATOM 1527 C C . GLU A 1 195 ? 24.553 3.607 -8.110 1.00 77.75 195 GLU A C 1
ATOM 1529 O O . GLU A 1 195 ? 24.294 4.039 -9.234 1.00 77.75 195 GLU A O 1
ATOM 1534 N N . GLN A 1 196 ? 23.599 3.4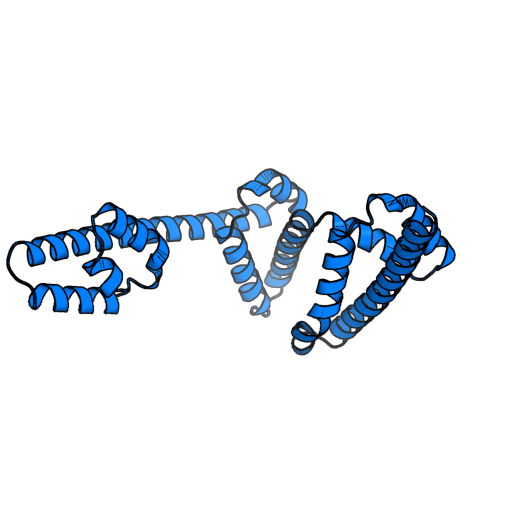03 -7.198 1.00 73.50 196 GLN A N 1
ATOM 1535 C CA . GLN A 1 196 ? 22.180 3.658 -7.456 1.00 73.50 196 GLN A CA 1
ATOM 1536 C C . GLN A 1 196 ? 21.896 5.148 -7.677 1.00 73.50 196 GLN A C 1
ATOM 1538 O O . GLN A 1 196 ? 21.097 5.495 -8.544 1.00 73.50 196 GLN A O 1
ATOM 1543 N N . LYS A 1 197 ? 22.585 6.044 -6.956 1.00 80.06 197 LYS A N 1
ATOM 1544 C CA . LYS A 1 197 ? 22.515 7.494 -7.196 1.00 80.06 197 LYS A CA 1
ATOM 1545 C C . LYS A 1 197 ? 22.994 7.847 -8.600 1.00 80.06 197 LYS A C 1
ATOM 1547 O O . LYS A 1 197 ? 22.317 8.603 -9.289 1.00 80.06 197 LYS A O 1
ATOM 1552 N N . ALA A 1 198 ? 24.125 7.291 -9.038 1.00 82.12 198 ALA A N 1
ATOM 1553 C CA . ALA A 1 198 ? 24.658 7.542 -10.375 1.00 82.12 198 ALA A CA 1
ATOM 1554 C C . ALA A 1 198 ? 23.702 7.053 -11.477 1.00 82.12 198 ALA A C 1
ATOM 1556 O O . ALA A 1 198 ? 23.464 7.772 -12.447 1.00 82.12 198 ALA A O 1
ATOM 1557 N N . GLN A 1 199 ? 23.105 5.869 -11.309 1.00 77.44 199 GLN A N 1
ATOM 1558 C CA . GLN A 1 199 ? 22.090 5.348 -12.231 1.00 77.44 199 GLN A CA 1
ATOM 1559 C C . GLN A 1 199 ? 20.834 6.227 -12.257 1.00 77.44 199 GLN A C 1
ATOM 1561 O O . GLN A 1 199 ? 20.341 6.562 -13.332 1.00 77.44 199 GLN A O 1
ATOM 1566 N N . HIS A 1 200 ? 20.357 6.663 -11.091 1.00 81.31 200 HIS A N 1
ATOM 1567 C CA . HIS A 1 200 ? 19.192 7.536 -10.976 1.00 81.31 200 HIS A CA 1
ATOM 1568 C C . HIS A 1 200 ? 19.428 8.908 -11.628 1.00 81.31 200 HIS A C 1
ATOM 1570 O O . HIS A 1 200 ? 18.576 9.399 -12.365 1.00 81.31 200 HIS A O 1
ATOM 1576 N N . MET A 1 201 ? 20.606 9.508 -11.420 1.00 82.69 201 MET A N 1
ATOM 1577 C CA . MET A 1 201 ? 20.997 10.758 -12.082 1.00 82.69 201 MET A CA 1
ATOM 1578 C C . MET A 1 201 ? 21.077 10.593 -13.601 1.00 82.69 201 MET A C 1
ATOM 1580 O O . MET A 1 201 ? 20.548 11.426 -14.334 1.00 82.69 201 MET A O 1
ATOM 1584 N N . LYS A 1 202 ? 21.676 9.496 -14.083 1.00 85.69 202 LYS A N 1
ATOM 1585 C CA . LYS A 1 202 ? 21.750 9.202 -15.520 1.00 85.69 202 LYS A CA 1
ATOM 1586 C C . LYS A 1 202 ? 20.354 9.090 -16.139 1.00 85.69 202 LYS A C 1
ATOM 1588 O O . LYS A 1 202 ? 20.092 9.715 -17.162 1.00 85.69 202 LYS A O 1
ATOM 1593 N N . PHE A 1 203 ? 19.450 8.361 -15.488 1.00 85.00 203 PHE A N 1
ATOM 1594 C CA . PHE A 1 203 ? 18.069 8.223 -15.944 1.00 85.00 203 PHE A CA 1
ATOM 1595 C C . PHE A 1 203 ? 17.344 9.575 -16.015 1.00 85.00 203 PHE A C 1
ATOM 1597 O O . PHE A 1 203 ? 16.637 9.850 -16.981 1.00 85.00 203 PHE A O 1
ATOM 1604 N N . GLN A 1 204 ? 17.551 10.462 -15.036 1.00 85.50 204 GLN A N 1
ATOM 1605 C CA . GLN A 1 204 ? 16.971 11.809 -15.065 1.00 85.50 204 GLN A CA 1
ATOM 1606 C C . GLN A 1 204 ? 17.493 12.659 -16.223 1.00 85.50 204 GLN A C 1
ATOM 1608 O O . GLN A 1 204 ? 16.716 13.376 -16.856 1.00 85.50 204 GLN A O 1
ATOM 1613 N N . GLU A 1 205 ? 18.791 12.587 -16.519 1.00 88.69 205 GLU A N 1
ATOM 1614 C CA . GLU A 1 205 ? 19.372 13.289 -17.665 1.00 88.69 205 GLU A CA 1
ATOM 1615 C C . GLU A 1 205 ? 18.792 12.781 -18.991 1.00 88.69 205 GLU A C 1
ATOM 1617 O O . GLU A 1 205 ? 18.454 13.579 -19.869 1.00 88.69 205 GLU A O 1
ATOM 1622 N N . GLU A 1 206 ? 18.653 11.463 -19.137 1.00 90.62 206 GLU A N 1
ATOM 1623 C CA . GLU A 1 206 ? 18.043 10.832 -20.309 1.00 90.62 206 GLU A CA 1
ATOM 1624 C C . GLU A 1 206 ? 16.569 11.240 -20.451 1.00 90.62 206 GLU A C 1
ATOM 1626 O O . GLU A 1 206 ? 16.152 11.707 -21.514 1.00 90.62 206 GLU A O 1
ATOM 1631 N N . LEU A 1 207 ? 15.801 11.186 -19.361 1.00 90.75 207 LEU A N 1
ATOM 1632 C CA . LEU A 1 207 ? 14.402 11.604 -19.343 1.00 90.75 207 LEU A CA 1
ATOM 1633 C C . LEU A 1 207 ? 14.234 13.090 -19.695 1.00 90.75 207 LEU A C 1
ATOM 1635 O O . LEU A 1 207 ? 13.316 13.448 -20.433 1.00 90.75 207 LEU A O 1
ATOM 1639 N N . LEU A 1 208 ? 15.130 13.962 -19.218 1.00 91.31 208 LEU A N 1
ATOM 1640 C CA . LEU A 1 208 ? 15.102 15.389 -19.540 1.00 91.31 208 LEU A CA 1
ATOM 1641 C C . LEU A 1 208 ? 15.332 15.638 -21.037 1.00 91.31 208 LEU A C 1
ATOM 1643 O O . LEU A 1 208 ? 14.650 16.477 -21.632 1.00 91.31 208 LEU A O 1
ATOM 1647 N N . LYS A 1 209 ? 16.268 14.913 -21.661 1.00 92.00 209 LYS A N 1
ATOM 1648 C CA . LYS A 1 209 ? 16.513 14.998 -23.111 1.00 92.00 209 LYS A CA 1
ATOM 1649 C C . LYS A 1 209 ? 15.287 14.556 -23.906 1.00 92.00 209 LYS A C 1
ATOM 1651 O O . LYS A 1 209 ? 14.868 15.267 -24.821 1.00 92.00 209 LYS A O 1
ATOM 1656 N N . VAL A 1 210 ? 14.680 13.431 -23.523 1.00 93.31 210 VAL A N 1
ATOM 1657 C CA . VAL A 1 210 ? 13.440 12.943 -24.142 1.00 93.31 210 VAL A CA 1
ATOM 1658 C C . VAL A 1 210 ? 12.321 13.973 -23.985 1.00 93.31 210 VAL A C 1
ATOM 1660 O O . VAL A 1 210 ? 11.671 14.321 -24.967 1.00 93.31 210 VAL A O 1
ATOM 1663 N N . TYR A 1 211 ? 12.140 14.536 -22.789 1.00 93.25 211 TYR A N 1
ATOM 1664 C CA . TYR A 1 211 ? 11.125 15.558 -22.521 1.00 93.25 211 TYR A CA 1
ATOM 1665 C C . TYR A 1 211 ? 11.289 16.784 -23.427 1.00 93.25 211 TYR A C 1
ATOM 1667 O O . TYR A 1 211 ? 10.327 17.248 -24.041 1.00 93.25 211 TYR A O 1
ATOM 1675 N N . GLN A 1 212 ? 12.518 17.280 -23.585 1.00 92.31 212 GLN A N 1
ATOM 1676 C CA . GLN A 1 212 ? 12.806 18.389 -24.496 1.00 92.31 212 GLN A CA 1
ATOM 1677 C C . GLN A 1 212 ? 12.491 18.036 -25.955 1.00 92.31 212 GLN A C 1
ATOM 1679 O O . GLN A 1 212 ? 11.923 18.862 -26.672 1.00 92.31 212 GLN A O 1
ATOM 1684 N N . ALA A 1 213 ? 12.826 16.827 -26.408 1.00 92.44 213 ALA A N 1
ATOM 1685 C CA . ALA A 1 213 ? 12.527 16.374 -27.764 1.00 92.44 213 ALA A CA 1
ATOM 1686 C C . ALA A 1 213 ? 11.011 16.259 -28.015 1.00 92.44 213 ALA A C 1
ATOM 1688 O O . ALA A 1 213 ? 10.514 16.789 -29.013 1.00 92.44 213 ALA A O 1
ATOM 1689 N N . VAL A 1 214 ? 10.267 15.688 -27.064 1.00 92.62 214 VAL A N 1
ATOM 1690 C CA . VAL A 1 214 ? 8.799 15.591 -27.094 1.00 92.62 214 VAL A CA 1
ATOM 1691 C C . VAL A 1 214 ? 8.153 16.980 -27.139 1.00 92.62 214 VAL A C 1
ATOM 1693 O O . VAL A 1 214 ? 7.280 17.226 -27.973 1.00 92.62 214 VAL A O 1
ATOM 1696 N N . LEU A 1 215 ? 8.624 17.936 -26.327 1.00 91.62 215 LEU A N 1
ATOM 1697 C CA . LEU A 1 215 ? 8.143 19.321 -26.374 1.00 91.62 215 LEU A CA 1
ATOM 1698 C C . LEU A 1 215 ? 8.439 19.996 -27.718 1.00 91.62 215 LEU A C 1
ATOM 1700 O O . LEU A 1 215 ? 7.564 20.659 -28.278 1.00 91.62 215 LEU A O 1
ATOM 1704 N N . ARG A 1 216 ? 9.655 19.827 -28.263 1.00 91.00 216 ARG A N 1
ATOM 1705 C CA . ARG A 1 216 ? 10.012 20.348 -29.596 1.00 91.00 216 ARG A CA 1
ATOM 1706 C C . ARG A 1 216 ? 9.070 19.793 -30.666 1.00 91.00 216 ARG A C 1
ATOM 1708 O O . ARG A 1 216 ? 8.634 20.554 -31.529 1.00 91.00 216 ARG A O 1
ATOM 1715 N N . PHE A 1 217 ? 8.748 18.502 -30.613 1.00 90.44 217 PHE A N 1
ATOM 1716 C CA . PHE A 1 217 ? 7.805 17.867 -31.532 1.00 90.44 217 PHE A CA 1
ATOM 1717 C C . PHE A 1 217 ? 6.377 18.403 -31.362 1.00 90.44 217 PHE A C 1
ATOM 1719 O O . PHE A 1 217 ? 5.759 18.801 -32.349 1.00 90.44 217 PHE A O 1
ATOM 1726 N N . SER A 1 218 ? 5.880 18.503 -30.124 1.00 87.31 218 SER A N 1
ATOM 1727 C CA . SER A 1 218 ? 4.537 19.026 -29.839 1.00 87.31 218 SER A CA 1
ATOM 1728 C C . SER A 1 218 ? 4.372 20.469 -30.323 1.00 87.31 218 SER A C 1
ATOM 1730 O O . SER A 1 218 ? 3.403 20.778 -31.014 1.00 87.31 218 SER A O 1
ATOM 1732 N N . MET A 1 219 ? 5.359 21.336 -30.066 1.00 87.44 219 MET A N 1
ATOM 1733 C CA . MET A 1 219 ? 5.356 22.720 -30.558 1.00 87.44 219 MET A CA 1
ATOM 1734 C C . MET A 1 219 ? 5.385 22.790 -32.091 1.00 87.44 219 MET A C 1
ATOM 1736 O O . MET A 1 219 ? 4.647 23.572 -32.684 1.00 87.44 219 MET A O 1
ATOM 1740 N N . LYS A 1 220 ? 6.197 21.958 -32.763 1.00 85.56 220 LYS A N 1
ATOM 1741 C CA . LYS A 1 220 ? 6.212 21.881 -34.238 1.00 85.56 220 LYS A CA 1
ATOM 1742 C C . LYS A 1 220 ? 4.856 21.443 -34.798 1.00 85.56 220 LYS A C 1
ATOM 1744 O O . LYS A 1 220 ? 4.440 21.969 -35.827 1.00 85.56 220 LYS A O 1
ATOM 1749 N N . ARG A 1 221 ? 4.173 20.505 -34.133 1.00 84.19 221 ARG A N 1
ATOM 1750 C CA . ARG A 1 221 ? 2.844 20.021 -34.532 1.00 84.19 221 ARG A CA 1
ATOM 1751 C C . ARG A 1 221 ? 1.777 21.105 -34.380 1.00 84.19 221 ARG A C 1
ATOM 1753 O O . ARG A 1 221 ? 0.986 21.289 -35.294 1.00 84.19 221 ARG A O 1
ATOM 1760 N N . GLU A 1 222 ? 1.788 21.848 -33.276 1.00 77.38 222 GLU A N 1
ATOM 1761 C CA . GLU A 1 222 ? 0.855 22.961 -33.043 1.00 77.38 222 GLU A CA 1
ATOM 1762 C C . GLU A 1 222 ? 1.104 24.165 -33.963 1.00 77.38 222 GLU A C 1
ATOM 1764 O O . GLU A 1 222 ? 0.161 24.849 -34.344 1.00 77.38 222 GLU A O 1
ATOM 1769 N N . MET A 1 223 ? 2.357 24.424 -34.350 1.00 73.38 223 MET A N 1
ATOM 1770 C CA . MET A 1 223 ? 2.713 25.513 -35.275 1.00 73.38 223 MET A CA 1
ATOM 1771 C C . MET A 1 223 ? 2.542 25.150 -36.761 1.00 73.38 223 MET A C 1
ATOM 1773 O O . MET A 1 223 ? 2.589 26.039 -37.611 1.00 73.38 223 MET A O 1
ATOM 1777 N N . GLY A 1 224 ? 2.412 23.859 -37.080 1.00 59.94 224 GLY A N 1
ATOM 1778 C CA . GLY A 1 224 ? 2.257 23.332 -38.439 1.00 59.94 224 GLY A CA 1
ATOM 1779 C C . GLY A 1 224 ? 0.829 22.918 -38.813 1.00 59.94 224 GLY A C 1
ATOM 1780 O O . GLY A 1 224 ? 0.642 22.409 -39.919 1.00 59.94 224 GLY A O 1
ATOM 1781 N N . ALA A 1 225 ? -0.140 23.110 -37.909 1.00 49.41 225 ALA A N 1
ATOM 1782 C CA . ALA A 1 225 ? -1.572 22.863 -38.103 1.00 49.41 225 ALA A CA 1
ATOM 1783 C C . ALA A 1 225 ? -2.348 24.151 -38.424 1.00 49.41 225 ALA A C 1
ATOM 1785 O O . ALA A 1 225 ? -1.969 25.227 -37.906 1.00 49.41 225 ALA A O 1
#

Radius of gyration: 26.43 Å; chains: 1; bounding box: 60×48×72 Å

Foldseek 3Di:
DLVQLLPPPDLVSLLVCLVPVVVVCDPVSLVVLVVVLVVDDDPSSVVSVVSSVSSVVSSVVVVVVVVVLLVVLLVVVVVLLPDPDNLVVCVVPVVNDDPSNVVSLVVLLVVLVPDPDDVSVSVNVSSVVNVVSNCVVVPDPLVVLLVVLLVCLVPLVVSLVSCVVCVVVLDPVSLVVLVVVLVVLPPPQVPDDPVVNVVSVVVSVSSVSSSVSSVVVVVCVVVVD

Secondary structure (DSSP, 8-state):
-HHHHHS-SSHHHHHHHHHHSGGG-SHHHHHHHHHHHHT--THHHHHHHHHHHHHHHHHHHHHHHHHHHHHHHHHHHHHHTT-S-HHHHHHHTGGG-SHHHHHHHHHHHHHHHH--SHHHHHHHHHHHHHHHHHHHHHS-HHHHHHHHHHTTTT-HHHHHHHHHHTTTT--HHHHHHHHHHHHGGGTTGGGS-HHHHHHHHHHHHHHHHHHHHHHHHHHHHHH--